Protein 6OG4 (pdb70)

Solvent-accessible surface area: 11143 Å² total; per-residue (Å²): 177,45,97,69,25,25,144,87,43,2,134,133,10,50,0,134,54,23,100,8,112,68,34,46,74,3,4,33,3,120,34,83,80,58,6,66,17,24,2,65,35,101,109,5,97,135,72,56,11,93,149,29,35,0,3,8,8,1,139,16,132,60,0,0,0,2,0,66,45,96,126,74,35,33,25,30,0,103,7,71,73,30,184,147,84,27,19,151,89,41,3,72,145,9,83,6,142,45,24,114,4,125,68,43,50,87,3,5,31,3,108,33,85,78,60,14,64,16,20,2,61,34,97,90,3,94,123,55,76,10,108,73,30,44,0,6,9,8,4,170,12,122,108,0,0,0,4,0,62,47,97,138,89,49,17,27,48,5,111,7,70,87,83,134,56,64,55,42,3,46,126,6,28,95,71,2,79,44,33,30,42,2,50,120,4,52,60,81,4,71,92,62,40,151,186,129,114

CATH classification: 2.40.20.10

Sequence (197 aa):
PAEECMHASGENYDGKISKTMSGLECQAWDSQSPHAHGYIPSKFPNKNLKKNYCRNPDRELRPWCFTTDPNKRWELCDIPRCTEECMHASSGENYDGKISKTMSGLECQAWDSQSPHAHGYIPSKFPNKNLKKNYCRNPDRELRPWCFTTDPNKRWELCDIPRCTADAELQRLKNERHEEAELERLKSERHDHDKKEA

Secondary structure (DSSP, 8-state):
---SSBSSSSTT------B-TT-PBBPPTT--SSS--S--GGG-GGG---TT--B-SS--SS-EEEBS-TT--EEE-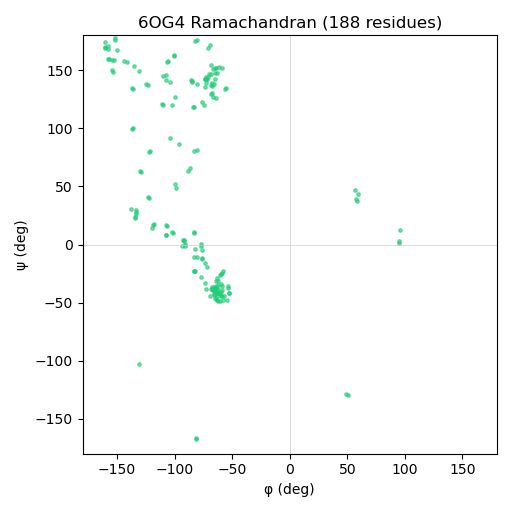-PPBP-/--SBSSSSTT------B-TTSPBBPPTT--SS---S--TTTSGGG---TT--B--S--SS-EEEBS-TT--EEE--PPB-/-HHHHHHHHHHHHHHHHHHHHHHHHHHHHHHHH-

Foldseek 3Di:
DFDQAAQAAAQPPQDAAQAAQVGFGADQLCDPPPHHDDSHCVVQVVQNSGGRGFTDNDPDNHTKGQGNDSVGGIHHHDGHHDD/DQADQAAAQPPQDAAQAAQVGFGADQLCDCPPHRDDSHCVVVVVQNSGGRGFGDNDPDNHTKGQGNPSVGGIHHHDGHHD/DVVVVVVVVVVVVVVVVVVVVVVVVVVVVVVVVD

Organism: Homo sapiens (NCBI:txid9606)

Radius of gyration: 19.77 Å; Cα contacts (8 Å, |Δi|>4): 386; chains: 3; bounding box: 45×36×56 Å

GO terms:
  GO:0005576 extracellular region (C, IDA)
  GO:0007596 blood coagulation (P, IMP)
  GO:0005515 protein binding (F, IPI)
  GO:0042730 fibrinolysis (P, IDA)
  GO:0004252 serine-type endopeptidase activity (F, IDA)
  GO:0030574 collagen catabolic process (P, IDA)
  GO:0051919 positive regulation of fibrinolysis (P, IDA)
  GO:0008236 serine-type peptidase activity (F, TAS)
  GO:0005102 signaling receptor binding (F, IPI)
  GO:0019904 protein domain specific binding (F, IPI)
  GO:0005576 extracellular region (C, TAS)
  GO:0005886 plasma membrane (C, TAS)
  GO:0031093 platelet alpha granule lumen (C, TAS)
  GO:0009897 external side of plasma membrane (C, IDA)
  GO:0009986 cell surface (C, IDA)
  GO:0010812 negative regulation of cell-substrate adhesion (P, IDA)
  GO:0004175 endopeptidase activity (F, IDA)
  GO:0022617 extracellular matrix disassembly (P, IDA)
  GO:0051918 negative regulation of fibrinolysis (P, IDA)
  GO:2000048 negative regulation of cell-cell adhesion mediated by cadherin (P, TAS)

Structure (mmCIF, N/CA/C/O backbone):
data_6OG4
#
_entry.id   6OG4
#
_cell.length_a   52.599
_cell.length_b   52.599
_cell.length_c   198.250
_cell.angle_alpha   90.000
_cell.angle_beta   90.000
_cell.angle_gamma   90.000
#
_symmetry.space_group_name_H-M   'P 43 21 2'
#
loop_
_entity.id
_entity.type
_entity.pdbx_description
1 polymer Plasminogen
2 polymer 'Plasminogen-binding group A streptococcal M-like protein PAM'
3 non-polymer 'SULFATE ION'
4 water water
#
loop_
_atom_site.group_PDB
_atom_site.id
_atom_site.type_symbol
_atom_site.label_atom_id
_atom_site.label_alt_id
_atom_site.label_comp_id
_atom_site.label_asym_id
_atom_site.label_entity_id
_atom_site.label_seq_id
_atom_site.pdbx_PDB_ins_code
_atom_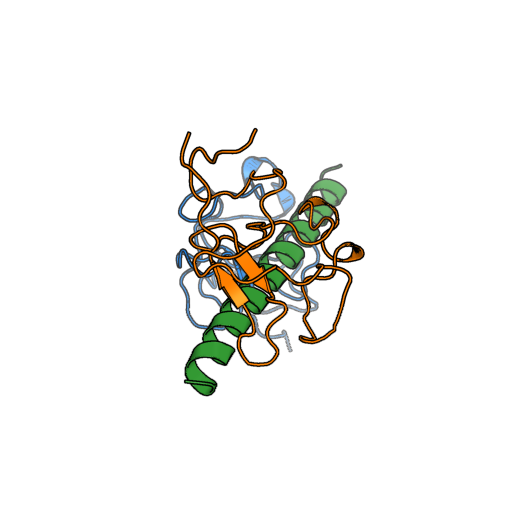site.Cartn_x
_atom_site.Cartn_y
_atom_site.Cartn_z
_atom_site.occupancy
_atom_site.B_iso_or_equiv
_atom_site.auth_seq_id
_atom_site.auth_comp_id
_atom_site.auth_asym_id
_atom_site.auth_atom_id
_atom_site.pdbx_PDB_model_num
ATOM 1 N N . PRO A 1 4 ? -19.16605 7.05278 130.55347 1.000 39.91447 162 PRO A N 1
ATOM 2 C CA . PRO A 1 4 ? -18.42215 7.44541 129.34565 1.000 35.04378 162 PRO A CA 1
ATOM 3 C C . PRO A 1 4 ? -17.52050 6.33669 128.84424 1.000 34.66346 162 PRO A C 1
ATOM 4 O O . PRO A 1 4 ? -17.02579 5.55168 129.63993 1.000 34.13040 162 PRO A O 1
ATOM 8 N N . ALA A 1 5 ? -17.30174 6.27332 127.53278 1.000 28.77067 163 ALA A N 1
ATOM 9 C CA . ALA A 1 5 ? -16.36008 5.30731 126.99238 1.000 27.77052 163 ALA A CA 1
ATOM 10 C C . ALA A 1 5 ? -14.95104 5.61596 127.47966 1.000 27.27308 163 ALA A C 1
ATOM 11 O O . ALA A 1 5 ? -14.58488 6.77520 127.68405 1.000 28.12414 163 ALA A O 1
ATOM 13 N N . GLU A 1 6 ? -14.15069 4.57186 127.64904 1.000 33.10476 164 GLU A N 1
ATOM 14 C CA . GLU A 1 6 ? -12.76515 4.80023 128.03036 1.000 33.27662 164 GLU A CA 1
ATOM 15 C C . GLU A 1 6 ? -12.03264 5.53297 126.91332 1.000 34.27701 164 GLU A C 1
ATOM 16 O O . GLU A 1 6 ? -12.24280 5.26872 125.72357 1.000 32.64237 164 GLU A O 1
ATOM 22 N N . GLU A 1 7 ? -11.15372 6.44732 127.30431 1.000 26.79411 165 GLU A N 1
ATOM 23 C CA . GLU A 1 7 ? -10.44615 7.30392 126.35632 1.000 26.79176 165 GLU A CA 1
ATOM 24 C C . GLU A 1 7 ? -9.04382 6.78396 126.10627 1.000 27.48920 165 GLU A C 1
ATOM 25 O O . GLU A 1 7 ? -8.06061 7.49163 126.26335 1.000 27.26801 165 GLU A O 1
ATOM 31 N N . CYS A 1 8 ? -8.97118 5.50505 125.75334 1.000 30.34086 166 CYS A N 1
ATOM 32 C CA . CYS A 1 8 ? -7.71146 4.83752 125.46674 1.000 28.99308 166 CYS A CA 1
ATOM 33 C C . CYS A 1 8 ? -8.00266 3.62758 124.59344 1.000 30.83850 166 CYS A C 1
ATOM 34 O O . CYS A 1 8 ? -9.15769 3.25652 124.37366 1.000 30.93834 166 CYS A O 1
ATOM 37 N N . MET A 1 9 ? -6.94144 3.02099 124.08079 1.000 28.47753 167 MET A N 1
ATOM 38 C CA . MET A 1 9 ? -7.07709 1.81407 123.28290 1.000 31.27862 167 MET A CA 1
ATOM 39 C C . MET A 1 9 ? -6.24462 0.69024 123.88790 1.000 32.30239 167 MET A C 1
ATOM 40 O O . MET A 1 9 ? -5.10096 0.90105 124.30269 1.000 33.14748 167 MET A O 1
ATOM 45 N N . HIS A 1 10 ? -6.83267 -0.50762 123.93101 1.000 34.59123 168 HIS A N 1
ATOM 46 C CA . HIS A 1 10 ? -6.12029 -1.68787 124.39294 1.000 37.51659 168 HIS A CA 1
ATOM 47 C C . HIS A 1 10 ? -5.26914 -2.31045 123.29999 1.000 38.82465 168 HIS A C 1
ATOM 48 O O . HIS A 1 10 ? -4.30259 -3.01393 123.61258 1.000 40.95241 168 HIS A O 1
ATOM 55 N N . ALA A 1 11 ? -5.60240 -2.05846 122.03125 1.000 33.36504 169 ALA A N 1
ATOM 56 C CA . ALA A 1 11 ? -4.85334 -2.58987 120.90001 1.000 35.49698 169 ALA A CA 1
ATOM 57 C C . ALA A 1 11 ? -4.54777 -1.46772 119.91896 1.000 34.23158 169 ALA A C 1
ATOM 58 O O . ALA A 1 11 ? -3.65144 -0.65476 120.15829 1.000 33.47988 169 ALA A O 1
ATOM 60 N N . SER A 1 12 ? -5.29067 -1.40075 118.81251 1.000 29.49822 170 SER A N 1
ATOM 61 C CA . SER A 1 12 ? -5.11106 -0.31761 117.85337 1.000 27.69878 170 SER A CA 1
ATOM 62 C C . SER A 1 12 ? -6.37308 0.51551 117.68268 1.000 27.02016 170 SER A C 1
ATOM 63 O O . SER A 1 12 ? -6.46733 1.28494 116.72331 1.000 25.26868 170 SER A O 1
ATOM 66 N N . GLY A 1 13 ? -7.34674 0.38111 118.57782 1.000 26.87243 171 GLY A N 1
ATOM 67 C CA . GLY A 1 13 ? -8.50656 1.24519 118.55320 1.000 27.84850 171 GLY A CA 1
ATOM 68 C C . GLY A 1 13 ? -9.71909 0.71205 117.82838 1.000 25.90541 171 GLY A C 1
ATOM 69 O O . GLY A 1 13 ? -10.64855 1.48484 117.57823 1.000 25.70546 171 GLY A O 1
ATOM 70 N N . GLU A 1 14 ? -9.75114 -0.58219 117.49460 1.000 25.52910 172 GLU A N 1
ATOM 71 C CA . GLU A 1 14 ? -10.94139 -1.14656 116.86692 1.000 28.64440 172 GLU A CA 1
ATOM 72 C C . GLU A 1 14 ? -12.19018 -0.86674 117.69046 1.000 28.72429 172 GLU A C 1
ATOM 73 O O . GLU A 1 14 ? -13.26024 -0.57299 117.13847 1.000 29.02421 172 GLU A O 1
ATOM 79 N N . ASN A 1 15 ? -12.07475 -0.91601 119.01691 1.000 28.24205 173 ASN A N 1
ATOM 80 C CA . ASN A 1 15 ? -13.22132 -0.69354 119.88486 1.000 29.57519 173 ASN A CA 1
ATOM 81 C C . ASN A 1 15 ? -13.24545 0.70212 120.47623 1.000 27.99888 173 ASN A C 1
ATOM 82 O O . ASN A 1 15 ? -14.07338 0.97254 121.35227 1.000 29.70011 173 ASN A O 1
ATOM 87 N N . TYR A 1 16 ? -12.38000 1.60130 120.01134 1.000 24.27180 174 TYR A N 1
ATOM 88 C CA . TYR A 1 16 ? -12.39425 2.95862 120.54836 1.000 23.40997 174 TYR A CA 1
ATOM 89 C C . TYR A 1 16 ? -13.71344 3.64347 120.21088 1.000 24.44079 174 TYR A C 1
ATOM 90 O O . TYR A 1 16 ? -14.13665 3.67927 119.04930 1.000 24.82063 174 TYR A O 1
ATOM 99 N N . ASP A 1 17 ? -14.38491 4.16293 121.24743 1.000 24.95516 175 ASP A N 1
ATOM 100 C CA . ASP A 1 17 ? -15.70210 4.77616 121.11048 1.000 25.85585 175 ASP A CA 1
ATOM 101 C C . ASP A 1 17 ? -15.78276 6.09700 121.87388 1.000 26.93347 175 ASP A C 1
ATOM 102 O O . ASP A 1 17 ? -16.88374 6.56401 122.20937 1.000 28.64888 175 ASP A O 1
ATOM 107 N N . GLY A 1 18 ? -14.63866 6.71921 122.13037 1.000 26.64929 176 GLY A N 1
ATOM 108 C CA . GLY A 1 18 ? -14.59053 7.96171 122.86337 1.000 26.56146 176 GLY A CA 1
ATOM 109 C C . GLY A 1 18 ? -14.88319 9.17811 122.00663 1.000 26.79958 176 GLY A C 1
ATOM 110 O O . GLY A 1 18 ? -15.33892 9.09367 120.86522 1.000 25.65613 176 GLY A O 1
ATOM 111 N N . LYS A 1 19 ? -14.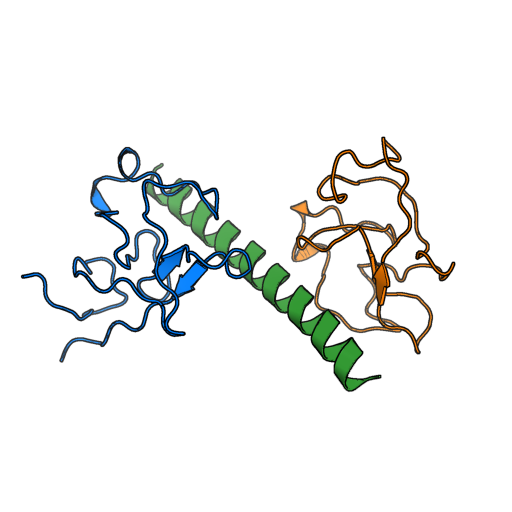58345 10.34667 122.58274 1.000 26.38163 177 LYS A N 1
ATOM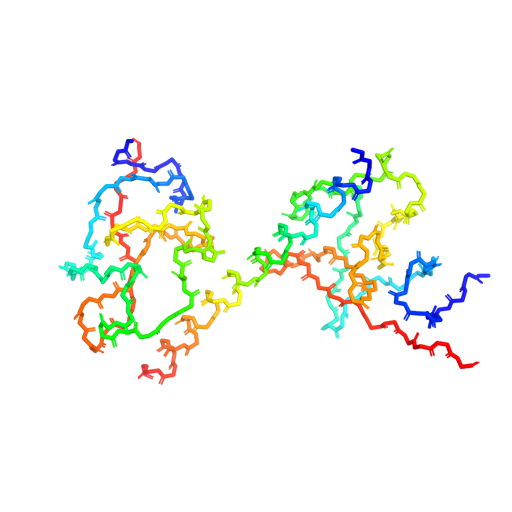 112 C CA . LYS A 1 19 ? -15.00817 11.62493 122.02262 1.000 24.86193 177 LYS A CA 1
ATOM 113 C C . LYS A 1 19 ? -13.84779 12.53362 121.63778 1.000 26.20694 177 LYS A C 1
ATOM 114 O O . LYS A 1 19 ? -14.05529 13.73410 121.43535 1.000 28.62848 177 LYS A O 1
ATOM 120 N N . ILE A 1 20 ? -12.62992 11.99911 121.51786 1.000 25.06815 178 ILE A N 1
ATOM 121 C CA . ILE A 1 20 ? -11.52186 12.81900 121.04772 1.000 25.16058 178 ILE A CA 1
ATOM 122 C C . ILE A 1 20 ? -11.75392 13.15228 119.58107 1.000 28.05716 178 ILE A C 1
ATOM 123 O O . ILE A 1 20 ? -12.09047 12.27562 118.77990 1.000 27.89619 178 ILE A O 1
ATOM 128 N N . SER A 1 21 ? -11.65409 14.43856 119.23836 1.000 27.13266 179 SER A N 1
ATOM 129 C CA . SER A 1 21 ? -12.07308 14.91198 117.92261 1.000 26.68825 179 SER A CA 1
ATOM 130 C C . SER A 1 21 ? -11.03389 15.84090 117.30474 1.000 30.20495 179 SER A C 1
ATOM 131 O O . SER A 1 21 ? -11.36555 16.71248 116.48892 1.000 30.28555 179 SER A O 1
ATOM 134 N N . LYS A 1 22 ? -9.77067 15.65482 117.67820 1.000 30.37269 180 LYS A N 1
ATOM 135 C CA . LYS A 1 22 ? -8.65933 16.38708 117.09681 1.000 30.60024 180 LYS A CA 1
ATOM 136 C C . LYS A 1 22 ? -7.57863 15.39375 116.71304 1.000 29.48876 180 LYS A C 1
ATOM 137 O O . LYS A 1 22 ? -7.42700 14.34332 117.34563 1.000 30.88545 180 LYS A O 1
ATOM 143 N N . THR A 1 23 ? -6.83746 15.72892 115.66438 1.000 29.41740 181 THR A N 1
ATOM 144 C CA . THR A 1 23 ? -5.78561 14.84843 115.18829 1.000 28.65216 181 THR A CA 1
ATOM 145 C C . THR A 1 23 ? -4.52200 15.04055 116.02222 1.000 30.19685 181 THR A C 1
ATOM 146 O O . THR A 1 23 ? -4.44214 15.91886 116.89499 1.000 30.35448 181 THR A O 1
ATOM 150 N N . MET A 1 24 ? -3.51618 14.20917 115.73637 1.000 32.21155 182 MET A N 1
ATOM 151 C CA . MET A 1 24 ? -2.25816 14.31629 116.46847 1.000 32.68384 182 MET A CA 1
ATOM 152 C C . MET A 1 24 ? -1.60603 15.68323 116.27964 1.000 36.79394 182 MET A C 1
ATOM 153 O O . MET A 1 24 ? -0.86617 16.13734 117.16046 1.000 39.12587 182 MET A O 1
ATOM 158 N N . SER A 1 25 ? -1.87471 16.36246 115.16369 1.000 33.15690 183 SER A N 1
ATOM 159 C CA . SER A 1 25 ? -1.30411 17.68947 114.94400 1.000 36.32100 183 SER A CA 1
ATOM 160 C C . SER A 1 25 ? -2.19741 18.80999 115.45495 1.000 37.32086 183 SER A C 1
ATOM 161 O O . SER A 1 25 ? -1.82895 19.98385 115.32307 1.000 38.27019 183 SER A O 1
ATOM 164 N N . GLY A 1 26 ? -3.35797 18.48318 116.02883 1.000 33.51287 184 GLY A N 1
ATOM 165 C CA . GLY A 1 26 ? -4.26336 19.47460 116.57596 1.000 35.41682 184 GLY A CA 1
ATOM 166 C C . GLY A 1 26 ? -5.37365 19.93602 115.65700 1.000 33.69381 184 GLY A C 1
ATOM 167 O O . GLY A 1 26 ? -6.14216 20.82143 116.05037 1.000 37.75179 184 GLY A O 1
ATOM 168 N N . LEU A 1 27 ? -5.48267 19.37055 114.45466 1.000 32.82932 185 LEU A N 1
ATOM 169 C CA . LEU A 1 27 ? -6.52631 19.75474 113.51426 1.000 31.09869 185 LEU A CA 1
ATOM 170 C C . LEU A 1 27 ? -7.88011 19.22507 113.97470 1.000 34.75975 185 LEU A C 1
ATOM 171 O O . LEU A 1 27 ? -7.98590 18.10003 114.46689 1.000 35.21859 185 LEU A O 1
ATOM 176 N N . GLU A 1 28 ? -8.91637 20.04284 113.83290 1.000 35.72662 186 GLU A N 1
ATOM 177 C CA . GLU A 1 28 ? -10.26306 19.57535 114.13632 1.000 36.22812 186 GLU A CA 1
ATOM 178 C C . GLU A 1 28 ? -10.70392 18.52665 113.12099 1.000 34.39485 186 GLU A C 1
ATOM 179 O O . GLU A 1 28 ? -10.45137 18.65681 111.92222 1.000 33.88565 186 GLU A O 1
ATOM 185 N N . CYS A 1 29 ? -11.34409 17.46231 113.60764 1.000 31.27900 187 CYS A N 1
ATOM 186 C CA . CYS A 1 29 ? -11.84484 16.43621 112.70413 1.000 29.26222 187 CYS A CA 1
ATOM 187 C C . CYS A 1 29 ? -13.06042 16.94496 111.93685 1.000 28.99377 187 CYS A C 1
ATOM 188 O O . CYS A 1 29 ? -13.90315 17.65401 112.48576 1.000 31.09661 187 CYS A O 1
ATOM 191 N N . GLN A 1 30 ? -13.14940 16.55004 110.66839 1.000 29.54573 188 GLN A N 1
ATOM 192 C CA . GLN A 1 30 ? -14.37249 16.67399 109.88999 1.000 30.24759 188 GLN A CA 1
ATOM 193 C C . GLN A 1 30 ? -15.40559 15.66156 110.38500 1.000 31.90611 188 GLN A C 1
ATOM 194 O O . GLN A 1 30 ? -15.06518 14.53628 110.75424 1.000 30.53209 188 GLN A O 1
ATOM 200 N N . ALA A 1 31 ? -16.67184 16.06460 110.39943 1.000 30.21076 189 ALA A N 1
ATOM 201 C CA . ALA A 1 31 ? -17.73540 15.13753 110.76475 1.000 30.16927 189 ALA A CA 1
ATOM 202 C C . ALA A 1 31 ? -17.84504 14.02162 109.72874 1.000 29.90322 189 ALA A C 1
ATOM 203 O O . ALA A 1 31 ? -17.73875 14.25801 108.52052 1.000 30.15704 189 ALA A O 1
ATOM 205 N N . TRP A 1 32 ? -18.04279 12.78798 110.20896 1.000 28.48011 190 TRP A N 1
ATOM 206 C CA . TRP A 1 32 ? -18.18485 11.64844 109.29924 1.000 26.47561 190 TRP A CA 1
ATOM 207 C C . TRP A 1 32 ? -19.37363 11.81501 108.35473 1.000 28.17561 190 TRP A C 1
ATOM 208 O O . TRP A 1 32 ? -19.32180 11.34361 107.20857 1.000 27.54734 190 TRP A O 1
ATOM 219 N N . ASP A 1 33 ? -20.45933 12.44796 108.81052 1.000 31.41154 191 ASP A N 1
ATOM 220 C CA . ASP A 1 33 ? -21.63301 12.64441 107.96217 1.000 32.10412 191 ASP A CA 1
ATOM 221 C C . ASP A 1 33 ? -21.50638 13.86517 107.05496 1.000 35.03769 191 ASP A C 1
ATOM 222 O O . ASP A 1 33 ? -22.50019 14.27507 106.44262 1.000 34.85754 191 ASP A O 1
ATOM 227 N N . SER A 1 34 ? -20.31840 14.46408 106.96812 1.000 36.85850 192 SER A N 1
ATOM 228 C CA . SER A 1 34 ? -20.07358 15.57322 106.05871 1.000 38.68350 192 SER A CA 1
ATOM 229 C C . SER A 1 34 ? -19.15007 15.12294 104.93503 1.000 36.24045 192 SER A C 1
ATOM 230 O O . SER A 1 34 ? -18.26431 14.28789 105.14017 1.000 34.08772 192 SER A O 1
ATOM 233 N N . GLN A 1 35 ? -19.38727 15.66134 103.73816 1.000 39.13239 193 GLN A N 1
ATOM 234 C CA . GLN A 1 35 ? -18.53649 15.40893 102.58542 1.000 39.13165 193 GLN A CA 1
ATOM 235 C C . GLN A 1 35 ? -17.68587 16.62505 102.24404 1.000 39.18785 193 GLN A C 1
ATOM 236 O O . GLN A 1 35 ? -17.14281 16.70822 101.13796 1.000 39.51061 193 GLN A O 1
ATOM 242 N N . SER A 1 36 ? -17.56726 17.57337 103.17616 1.000 40.05616 194 SER A N 1
ATOM 243 C CA . SER A 1 36 ? -16.85347 18.82559 102.95258 1.000 44.10097 194 SER A CA 1
ATOM 244 C C . SER A 1 36 ? -15.99032 19.12446 104.17595 1.000 43.29974 194 SER A C 1
ATOM 245 O O . SER A 1 36 ? -16.47611 19.00810 105.31487 1.000 42.28474 194 SER A O 1
ATOM 248 N N . PRO A 1 37 ? -14.71422 19.51381 103.98990 1.000 44.28375 195 PRO A N 1
ATOM 249 C CA . PRO A 1 37 ? -14.05825 19.73794 102.69287 1.000 45.22759 195 PRO A CA 1
ATOM 250 C C . PRO A 1 37 ? -13.65976 18.47990 101.91817 1.000 45.10177 195 PRO A C 1
ATOM 251 O O . PRO A 1 37 ? -13.34437 18.59309 100.73687 1.000 43.90872 195 PRO A O 1
ATOM 255 N N . HIS A 1 38 ? -13.68131 17.30314 102.54269 1.000 34.21305 196 HIS A N 1
ATOM 256 C CA . HIS A 1 38 ? -13.21665 16.08353 101.89751 1.000 34.89988 196 HIS A CA 1
ATOM 257 C C . HIS A 1 38 ? -14.38080 15.14917 101.61327 1.000 37.89641 196 HIS A C 1
ATOM 258 O O . HIS A 1 38 ? -15.11170 14.75705 102.53129 1.000 35.33875 196 HIS A O 1
ATOM 265 N N . ALA A 1 39 ? -14.55629 14.81781 100.33677 1.000 36.55326 197 ALA A N 1
ATOM 266 C CA . ALA A 1 39 ? -15.46628 13.75479 99.94791 1.000 36.35157 197 ALA A CA 1
ATOM 267 C C . ALA A 1 39 ? -14.85094 12.41607 100.30505 1.000 33.39741 197 ALA A C 1
ATOM 268 O O . ALA A 1 39 ? -13.63876 12.22178 100.18203 1.000 34.19376 197 ALA A O 1
ATOM 270 N N . HIS A 1 40 ? -15.68419 11.48447 100.74820 1.000 30.58035 198 HIS A N 1
ATOM 271 C CA . HIS A 1 40 ? -15.14884 10.22503 101.23431 1.000 28.62429 198 HIS A CA 1
ATOM 272 C C . HIS A 1 40 ? -16.25105 9.18452 101.21223 1.000 27.93211 198 HIS A C 1
ATOM 273 O O . HIS A 1 40 ? -17.42935 9.49811 101.03742 1.000 30.48726 198 HIS A O 1
ATOM 280 N N . GLY A 1 41 ? -15.84691 7.93350 101.41044 1.000 27.05784 199 GLY A N 1
ATOM 281 C CA . GLY A 1 41 ? -16.76735 6.82317 101.38180 1.000 28.37404 199 GLY A CA 1
ATOM 282 C C . GLY A 1 41 ? -17.06384 6.20287 102.72562 1.000 28.22979 199 GLY A C 1
ATOM 283 O O . GLY A 1 41 ? -17.72059 5.15621 102.76828 1.000 28.17617 199 GLY A O 1
ATOM 284 N N . TYR A 1 42 ? -16.61383 6.80121 103.82615 1.000 27.93065 200 TYR A N 1
ATOM 285 C CA . TYR A 1 42 ? -16.87391 6.25894 105.16169 1.000 27.37661 200 TYR A CA 1
ATOM 286 C C . TYR A 1 42 ? -18.21910 6.77896 105.67227 1.000 25.24274 200 TYR A C 1
ATOM 287 O O . TYR A 1 42 ? -18.30185 7.54426 106.63635 1.000 25.41160 200 TYR A O 1
ATOM 296 N N . ILE A 1 43 ? -19.27862 6.35457 104.98993 1.000 27.81966 201 ILE A N 1
ATOM 297 C CA . ILE A 1 43 ? -20.63803 6.83640 105.24090 1.000 26.70463 201 ILE A CA 1
ATOM 298 C C . ILE A 1 43 ? -21.15749 6.20845 106.52997 1.000 26.85304 201 ILE A C 1
ATOM 299 O O . ILE A 1 43 ? -21.26582 4.97771 106.60660 1.000 27.79929 201 ILE A O 1
ATOM 304 N N . PRO A 1 44 ? -21.51249 7.00012 107.55010 1.000 29.52948 202 PRO A N 1
ATOM 305 C CA . PRO A 1 44 ? -21.93850 6.39799 108.82683 1.000 31.33082 202 PRO A CA 1
ATOM 306 C C . PRO A 1 44 ? -23.04197 5.36142 108.71080 1.000 28.10097 202 PRO A C 1
ATOM 307 O O . PRO A 1 44 ? -22.97216 4.33908 109.39721 1.000 31.00848 202 PRO A O 1
ATOM 311 N N . SER A 1 45 ? -24.06494 5.58689 107.88378 1.000 28.46509 203 SER A N 1
ATOM 312 C CA . SER A 1 45 ? -25.16144 4.62147 107.80393 1.000 29.93971 203 SER A CA 1
ATOM 313 C C . SER A 1 45 ? -24.76617 3.35239 107.05454 1.000 29.83506 203 SER A C 1
ATOM 314 O O . SER A 1 45 ? -25.49100 2.35582 107.12278 1.000 30.90758 203 SER A O 1
ATOM 317 N N . LYS A 1 46 ? -23.65536 3.38342 106.31162 1.000 30.47746 204 LYS A N 1
ATOM 318 C CA . LYS A 1 46 ? -23.17888 2.21417 105.58413 1.000 32.73302 204 LYS A CA 1
ATOM 319 C C . LYS A 1 46 ? -22.36248 1.26170 106.45201 1.000 31.05552 204 LYS A C 1
ATOM 320 O O . LYS A 1 46 ? -22.25084 0.07979 106.11599 1.000 30.81499 204 LYS A O 1
ATOM 326 N N . PHE A 1 47 ? -21.78986 1.75314 107.54340 1.000 27.03180 205 PHE A N 1
ATOM 327 C CA . PHE A 1 47 ? -20.90349 0.96730 108.40519 1.000 27.58791 205 PHE A CA 1
ATOM 328 C C . PHE A 1 47 ? -21.33816 1.09527 109.86029 1.000 26.28749 205 PHE A C 1
ATOM 329 O O . PHE A 1 47 ? -20.59242 1.59887 110.70292 1.000 27.05507 205 PHE A O 1
ATOM 337 N N . PRO A 1 48 ? -22.53863 0.62342 110.19240 1.000 28.83233 206 PRO A N 1
ATOM 338 C CA . PRO A 1 48 ? -23.08891 0.92671 111.52447 1.000 29.62796 206 PRO A CA 1
ATOM 339 C C . PRO A 1 48 ? -22.26872 0.36446 112.66931 1.000 30.27384 206 PRO A C 1
ATOM 340 O O . PRO A 1 48 ? -22.17453 1.01213 113.72211 1.000 28.73355 206 PRO A O 1
ATOM 344 N N . ASN A 1 49 ? -21.59809 -0.77247 112.48205 1.000 28.34818 207 ASN A N 1
ATOM 345 C CA . ASN A 1 49 ? -20.84764 -1.30509 113.61478 1.000 29.84477 207 ASN A CA 1
ATOM 346 C C . ASN A 1 49 ? -19.55251 -0.54621 113.87112 1.000 29.59106 207 ASN A C 1
ATOM 347 O O . ASN A 1 49 ? -18.87723 -0.82187 114.87028 1.000 29.59925 207 ASN A O 1
ATOM 352 N N . LYS A 1 50 ? -19.19151 0.41880 113.02342 1.000 25.42241 208 LYS A N 1
ATOM 353 C CA . LYS A 1 50 ? -17.96152 1.16524 113.21018 1.000 24.63043 208 LYS A CA 1
ATOM 354 C C . LYS A 1 50 ? -18.17079 2.46137 113.98389 1.000 23.64408 208 LYS A C 1
ATOM 355 O O . LYS A 1 50 ? -17.19769 3.17217 114.23919 1.000 23.17427 208 LYS A O 1
ATOM 361 N N . ASN A 1 51 ? -19.41027 2.78236 114.36314 1.000 27.27174 209 ASN A N 1
ATOM 362 C CA . ASN A 1 51 ? -19.67644 3.88433 115.29083 1.000 27.76939 209 ASN A CA 1
ATOM 363 C C . ASN A 1 51 ? -19.10165 5.21004 114.78474 1.000 27.19455 209 ASN A C 1
ATOM 364 O O . ASN A 1 51 ? -18.44867 5.94460 115.52069 1.000 26.18211 209 ASN A O 1
ATOM 369 N N . LEU A 1 52 ? -19.34374 5.52426 113.51035 1.000 24.83488 210 LEU A N 1
ATOM 370 C CA . LEU A 1 52 ? -18.79306 6.75610 112.92905 1.000 24.09549 210 LEU A CA 1
ATOM 371 C C . LEU A 1 52 ? -19.68318 7.92698 113.33699 1.000 25.17775 210 LEU A C 1
ATOM 372 O O . LEU A 1 52 ? -20.53466 8.41333 112.58580 1.000 26.20466 210 LEU A O 1
ATOM 377 N N . LYS A 1 53 ? -19.45007 8.40328 114.55576 1.000 24.98393 211 LYS A N 1
ATOM 378 C CA . LYS A 1 53 ? -20.31241 9.37470 115.20934 1.000 25.15320 211 LYS A CA 1
ATOM 379 C C . LYS A 1 53 ? -19.68210 10.76006 115.19171 1.000 25.80376 211 LYS A C 1
ATOM 380 O O . LYS A 1 53 ? -18.47235 10.89973 115.38791 1.000 25.21875 211 LYS A O 1
ATOM 386 N N . LYS A 1 54 ? -20.51150 11.77660 114.95588 1.000 27.62106 212 LYS A N 1
ATOM 387 C CA . LYS A 1 54 ? -20.11424 13.18759 115.07374 1.000 28.75694 212 LYS A CA 1
ATOM 388 C C . LYS A 1 54 ? -18.79816 13.37583 114.31728 1.000 27.18090 212 LYS A C 1
ATOM 389 O O . LYS A 1 54 ? -18.70677 12.95738 113.15759 1.000 27.55271 212 LYS A O 1
ATOM 395 N N . ASN A 1 55 ? -17.76737 13.96479 114.92279 1.000 25.90730 213 ASN A N 1
ATOM 396 C CA . ASN A 1 55 ? -16.45110 14.07102 114.30776 1.000 26.11015 213 ASN A CA 1
ATOM 397 C C . ASN A 1 55 ? -15.40723 13.40598 115.19736 1.000 27.72401 213 ASN A C 1
ATOM 398 O O . ASN A 1 55 ? -14.28785 13.89262 115.35446 1.000 26.97007 213 ASN A O 1
ATOM 403 N N . TYR A 1 56 ? -15.76426 12.26563 115.78204 1.000 25.36760 214 TYR A N 1
ATOM 404 C CA . TYR A 1 56 ? -14.87321 11.58903 116.71244 1.000 24.58167 214 TYR A CA 1
ATOM 405 C C . TYR A 1 56 ? -13.88001 10.69589 115.97384 1.000 23.90944 214 TYR A C 1
ATOM 406 O O . TYR A 1 56 ? -14.23323 10.00717 115.01556 1.000 24.03745 214 TYR A O 1
ATOM 415 N N . CYS A 1 57 ? -12.63182 10.69794 116.44061 1.000 23.27446 215 CYS A N 1
ATOM 416 C CA . CYS A 1 57 ? -11.61893 9.78823 115.91377 1.000 22.78620 215 CYS A CA 1
ATOM 417 C C . CYS A 1 57 ? -12.10245 8.35553 116.01520 1.000 21.77813 215 CYS A C 1
ATOM 418 O O . CYS A 1 57 ? -12.61368 7.94605 117.05261 1.000 23.16749 215 CYS A O 1
ATOM 421 N N . ARG A 1 58 ? -11.92756 7.58571 114.94254 1.000 21.00434 216 ARG A N 1
ATOM 422 C CA . ARG A 1 58 ? -12.36038 6.19162 114.93238 1.000 20.80403 216 ARG A CA 1
ATOM 423 C C . ARG A 1 58 ? -11.36696 5.36997 114.13301 1.000 22.58510 216 ARG A C 1
ATOM 424 O O . ARG A 1 58 ? -10.65625 5.88679 113.27091 1.000 20.53665 216 ARG A O 1
ATOM 432 N N . ASN A 1 59 ? -11.34523 4.06024 114.38783 1.000 20.87845 217 ASN A N 1
ATOM 433 C CA . ASN A 1 59 ? -10.54137 3.14144 113.58320 1.000 19.24622 217 ASN A CA 1
ATOM 434 C C . ASN A 1 59 ? -11.46363 2.09139 112.97916 1.000 22.09089 217 ASN A C 1
ATOM 435 O O . ASN A 1 59 ? -11.54269 0.95018 113.47011 1.000 22.62105 217 ASN A O 1
ATOM 440 N N . PRO A 1 60 ? -12.15173 2.43225 111.88634 1.000 21.65228 218 PRO A N 1
ATOM 441 C CA . PRO A 1 60 ? -13.08070 1.48764 111.27265 1.000 23.12004 218 PRO A CA 1
ATOM 442 C C . PRO A 1 60 ? -12.41954 0.46000 110.38491 1.000 22.84431 218 PRO A C 1
ATOM 443 O O . PRO A 1 60 ? -13.09810 -0.48237 109.96144 1.000 25.06038 218 PRO A O 1
ATOM 447 N N . ASP A 1 61 ? -11.13793 0.62721 110.06513 1.000 22.39839 219 ASP A N 1
ATOM 448 C CA . ASP A 1 61 ? -10.57822 -0.08203 108.92148 1.000 23.97130 219 ASP A CA 1
ATOM 449 C C . ASP A 1 61 ? -9.18767 -0.64649 109.19055 1.000 25.68140 219 ASP A C 1
ATOM 450 O O . ASP A 1 61 ? -8.38689 -0.78998 108.25504 1.000 25.33417 219 ASP A O 1
ATOM 455 N N . ARG A 1 62 ? -8.89639 -1.00400 110.44116 1.000 24.61295 220 ARG A N 1
ATOM 456 C CA . ARG A 1 62 ? -7.60893 -1.60310 110.81418 1.000 26.79133 220 ARG A CA 1
ATOM 457 C C . ARG A 1 62 ? -6.44645 -0.68613 110.43891 1.000 28.68133 220 ARG A C 1
ATOM 458 O O . ARG A 1 62 ? -5.39676 -1.12781 109.95629 1.000 27.67550 220 ARG A O 1
ATOM 466 N N . GLU A 1 63 ? -6.65566 0.61020 110.64463 1.000 24.77335 221 GLU A N 1
ATOM 467 C CA . GLU A 1 63 ? -5.57851 1.58969 110.59244 1.000 23.86694 221 GLU A CA 1
ATOM 468 C C . GLU A 1 63 ? -4.65385 1.37283 111.79686 1.000 21.50534 221 GLU A C 1
ATOM 469 O O . GLU A 1 63 ? -4.92607 0.56131 112.68479 1.000 24.51132 221 GLU A O 1
ATOM 475 N N . LEU A 1 64 ? -3.51842 2.08239 111.80900 1.000 25.94117 222 LEU A N 1
ATOM 476 C CA . LEU A 1 64 ? -2.57455 1.93850 112.91222 1.000 25.87702 222 LEU A CA 1
ATOM 477 C C . LEU A 1 64 ? -3.18988 2.35783 114.23993 1.000 24.63941 222 LEU A C 1
ATOM 478 O O . LEU A 1 64 ? -2.84826 1.80465 115.29436 1.000 26.37391 222 LEU A O 1
ATOM 483 N N . ARG A 1 65 ? -4.05396 3.36782 114.21152 1.000 23.02192 223 ARG A N 1
ATOM 484 C CA . ARG A 1 65 ? -4.78848 3.83207 115.37844 1.000 22.57628 223 ARG A CA 1
ATOM 485 C C . ARG A 1 65 ? -5.98425 4.62571 114.87336 1.000 22.88940 223 ARG A C 1
ATOM 486 O O . ARG A 1 65 ? -6.13373 4.81738 113.66374 1.000 22.82740 223 ARG A O 1
ATOM 494 N N . PRO A 1 66 ? -6.87684 5.06445 115.75784 1.000 21.03126 224 PRO A N 1
ATOM 495 C CA . PRO A 1 66 ? -7.99882 5.88387 115.28894 1.000 20.15764 224 PRO A CA 1
ATOM 496 C C . PRO A 1 66 ? -7.53848 7.15819 114.59355 1.000 20.99324 224 PRO A C 1
ATOM 497 O O . PRO A 1 66 ? -6.45950 7.69128 114.86252 1.000 22.49957 224 PRO A O 1
ATOM 501 N N . TRP A 1 67 ? -8.37970 7.63170 113.67660 1.000 21.15325 225 TRP A N 1
ATOM 502 C CA . TRP A 1 67 ? -8.03602 8.73171 112.78432 1.000 21.29933 225 TRP A CA 1
ATOM 503 C C . TRP A 1 67 ? -9.32222 9.45435 112.40809 1.000 21.20817 225 TRP A C 1
ATOM 504 O O . TRP A 1 67 ? -10.41961 9.04896 112.79702 1.000 21.45446 225 TRP A O 1
ATOM 515 N N . CYS A 1 68 ? -9.18798 10.52755 111.63208 1.000 22.18191 226 CYS A N 1
ATOM 516 C CA . CYS A 1 68 ? -10.36554 11.18905 111.08130 1.000 23.41522 226 CYS A CA 1
ATOM 517 C C . CYS A 1 68 ? -9.95642 11.98400 109.85089 1.000 24.40475 226 CYS A C 1
ATOM 518 O O . CYS A 1 68 ? -8.77809 12.29470 109.65501 1.000 24.32650 226 CYS A O 1
ATOM 521 N N . PHE A 1 69 ? -10.93880 12.28377 109.01191 1.000 24.13151 227 PHE A N 1
ATOM 522 C CA . PHE A 1 69 ? -10.74134 13.33870 108.02887 1.000 24.37610 227 PHE A CA 1
ATOM 523 C C . PHE A 1 69 ? -10.66264 14.67596 108.75444 1.000 28.30699 227 PHE A C 1
ATOM 524 O O . PHE A 1 69 ? -11.29210 14.87737 109.79684 1.000 27.97243 227 PHE A O 1
ATOM 532 N N . THR A 1 70 ? -9.85486 15.59166 108.22788 1.000 30.69733 228 THR A N 1
ATOM 533 C CA . THR A 1 70 ? -9.66577 16.86439 108.91048 1.000 29.42394 228 THR A CA 1
ATOM 534 C C . THR A 1 70 ? -10.38651 17.98692 108.17400 1.000 31.88031 228 THR A C 1
ATOM 535 O O . THR A 1 70 ? -10.66226 17.90097 106.97421 1.000 34.65887 228 THR A O 1
ATOM 539 N N . THR A 1 71 ? -10.69142 19.04615 108.91545 1.000 33.08487 229 THR A N 1
ATOM 540 C CA . THR A 1 71 ? -11.29580 20.22947 108.31894 1.000 37.36974 229 THR A CA 1
ATOM 541 C C . THR A 1 71 ? -10.28487 21.09201 107.57601 1.000 39.10029 229 THR A C 1
ATOM 542 O O . THR A 1 71 ? -10.66592 22.14680 107.05234 1.000 39.45330 229 THR A O 1
ATOM 546 N N . ASP A 1 72 ? -9.01812 20.69420 107.53892 1.000 39.81525 230 ASP A N 1
ATOM 547 C CA . ASP A 1 72 ? -8.03083 21.41221 106.73902 1.000 41.41990 230 ASP A CA 1
ATOM 548 C C . ASP A 1 72 ? -8.08755 20.91438 105.29913 1.000 40.02022 230 ASP A C 1
ATOM 549 O O . ASP A 1 72 ? -7.81354 19.73428 105.05222 1.000 38.85315 230 ASP A O 1
ATOM 554 N N . PRO A 1 73 ? -8.41352 21.77032 104.32638 1.000 43.45377 231 PRO A N 1
ATOM 555 C CA . PRO A 1 73 ? -8.48530 21.30860 102.92855 1.000 41.83148 231 PRO A CA 1
ATOM 556 C C . PRO A 1 73 ? -7.18787 20.72320 102.40390 1.000 43.16759 231 PRO A C 1
ATOM 557 O O . PRO A 1 73 ? -7.22947 19.90356 101.47720 1.000 45.77440 231 PRO A O 1
ATOM 561 N N . ASN A 1 74 ? -6.04331 21.09229 102.97345 1.000 39.72606 232 ASN A N 1
ATOM 562 C CA . ASN A 1 74 ? -4.75539 20.58819 102.51871 1.000 40.95788 232 ASN A CA 1
ATOM 563 C C . ASN A 1 74 ? -4.31060 19.33909 103.26325 1.000 38.94449 232 ASN A C 1
ATOM 564 O O . ASN A 1 74 ? -3.20584 18.84374 103.01074 1.000 39.61178 232 ASN A O 1
ATOM 569 N N . LYS A 1 75 ? -5.14588 18.80925 104.15628 1.000 37.56128 233 LYS A N 1
ATOM 570 C CA . LYS A 1 75 ? -4.80919 17.60666 104.91869 1.000 35.17580 233 LYS A CA 1
ATOM 571 C C . LYS A 1 75 ? -6.05444 16.72317 104.92646 1.000 32.97903 233 LYS A C 1
ATOM 572 O O . LYS A 1 75 ? -6.97577 16.95976 105.70849 1.000 35.18670 233 LYS A O 1
ATOM 578 N N . ARG A 1 76 ? -6.08349 15.71517 104.05330 1.000 31.38392 234 ARG A N 1
ATOM 579 C CA . ARG A 1 76 ? -7.30285 14.91931 103.89840 1.000 30.90981 234 ARG A CA 1
ATOM 580 C C . ARG A 1 76 ? -7.64328 14.19068 105.19389 1.000 31.70677 234 ARG A C 1
ATOM 581 O O . ARG A 1 76 ? -8.78762 14.23601 105.66767 1.000 31.16816 234 ARG A O 1
ATOM 589 N N . TRP A 1 77 ? -6.65382 13.53862 105.79676 1.000 25.72883 235 TRP A N 1
ATOM 590 C CA . TRP A 1 77 ? -6.88927 12.75600 107.00379 1.000 23.91271 235 TRP A CA 1
ATOM 591 C C . TRP A 1 77 ? -5.59948 12.66754 107.80311 1.000 26.41026 235 TRP A C 1
ATOM 592 O O . TRP A 1 77 ? -4.50002 12.79617 107.26061 1.000 25.27303 235 TRP A O 1
ATOM 603 N N . GLU A 1 78 ? -5.74511 12.38753 109.09647 1.000 24.60124 236 GLU A N 1
ATOM 604 C CA . GLU A 1 78 ? -4.60282 12.24402 109.98376 1.000 24.64781 236 GLU A CA 1
ATOM 605 C C . GLU A 1 78 ? -4.97402 11.33343 111.14111 1.000 25.14575 236 GLU A C 1
ATOM 606 O O . GLU A 1 78 ? -6.13066 11.30148 111.57361 1.000 25.64151 236 GLU A O 1
ATOM 612 N N . LEU A 1 79 ? -3.98097 10.60194 111.63807 1.000 22.67668 237 LEU A N 1
ATOM 613 C CA . LEU A 1 79 ? -4.15611 9.82026 112.85722 1.000 22.50907 237 LEU A CA 1
ATOM 614 C C . LEU A 1 79 ? -4.41347 10.72366 114.05759 1.000 22.89755 237 LEU A C 1
ATOM 615 O O . LEU A 1 79 ? -3.95580 11.86988 114.12301 1.000 25.43826 237 LEU A O 1
ATOM 620 N N . CYS A 1 80 ? -5.13763 10.18261 115.03468 1.000 23.71846 238 CYS A N 1
ATOM 621 C CA . CYS A 1 80 ? -5.34324 10.86422 116.30107 1.000 24.39611 238 CYS A CA 1
ATOM 622 C C . CYS A 1 80 ? -4.40695 10.30379 117.35937 1.000 25.86173 238 CYS A C 1
ATOM 623 O O . CYS A 1 80 ? -3.89593 9.18846 117.23940 1.000 27.55529 238 CYS A O 1
ATOM 626 N N . ASP A 1 81 ? -4.23071 11.07494 118.42880 1.000 32.04720 239 ASP A N 1
ATOM 627 C CA . ASP A 1 81 ? -3.36561 10.69566 119.54483 1.000 32.16679 239 ASP A CA 1
ATOM 628 C C . ASP A 1 81 ? -4.25111 10.07670 120.61897 1.000 32.84276 239 ASP A C 1
ATOM 629 O O . ASP A 1 81 ? -4.73143 10.75351 121.52473 1.000 36.93307 239 ASP A O 1
ATOM 634 N N . ILE A 1 82 ? -4.48399 8.77644 120.50498 1.000 26.73933 240 ILE A N 1
ATOM 635 C CA . ILE A 1 82 ? -5.26983 8.03621 121.48671 1.000 27.43520 240 ILE A CA 1
ATOM 636 C C . ILE A 1 82 ? -4.28217 7.27760 122.36266 1.000 28.42900 240 ILE A C 1
ATOM 637 O O . ILE A 1 82 ? -3.51165 6.45670 121.83437 1.000 28.95952 240 ILE A O 1
ATOM 642 N N . PRO A 1 83 ? -4.25643 7.51215 123.66868 1.000 27.43936 241 PRO A N 1
ATOM 643 C CA . PRO A 1 83 ? -3.30136 6.80756 124.52875 1.000 27.99935 241 PRO A CA 1
ATOM 644 C C . PRO A 1 83 ? -3.62292 5.32674 124.63661 1.000 30.39917 241 PRO A C 1
ATOM 645 O O . PRO A 1 83 ? -4.76763 4.89600 124.46257 1.000 27.41257 241 PRO A O 1
ATOM 649 N N . ARG A 1 84 ? -2.58781 4.53789 124.91735 1.000 31.86658 242 ARG A N 1
ATOM 650 C CA . ARG A 1 84 ? -2.79454 3.12423 125.18243 1.000 33.46837 242 ARG A CA 1
ATOM 651 C C . ARG A 1 84 ? -3.26042 2.92766 126.61969 1.000 34.99590 242 ARG A C 1
ATOM 652 O O . ARG A 1 84 ? -2.75996 3.57449 127.54711 1.000 36.27834 242 ARG A O 1
ATOM 654 N N . CYS A 1 85 ? -4.23057 2.03529 126.79810 1.000 38.61477 243 CYS A N 1
ATOM 655 C CA . CYS A 1 85 ? -4.73838 1.72053 128.12519 1.000 39.49064 243 CYS A CA 1
ATOM 656 C C . CYS A 1 85 ? -3.65361 1.03080 128.94680 1.000 40.69278 243 CYS A C 1
ATOM 657 O O . CYS A 1 85 ? -2.78363 0.33867 128.41238 1.000 40.82010 243 CYS A O 1
ATOM 660 N N . THR A 1 86 ? -3.71343 1.21938 130.25718 1.000 54.39174 244 THR A N 1
ATOM 661 C CA . THR A 1 86 ? -2.74331 0.59287 131.14233 1.000 55.79731 244 THR A CA 1
ATOM 662 C C . THR A 1 86 ? -3.41750 -0.43282 132.03897 1.000 56.52483 244 THR A C 1
ATOM 663 O O . THR A 1 86 ? -4.39834 -0.12463 132.71442 1.000 56.57267 244 THR A O 1
ATOM 667 N N . GLU B 1 6 ? -8.13123 13.44797 75.18897 1.000 60.01187 164 GLU B N 1
ATOM 668 C CA . GLU B 1 6 ? -8.25820 14.84392 74.77784 1.000 63.85218 164 GLU B CA 1
ATOM 669 C C . GLU B 1 6 ? -7.07639 15.67881 75.26954 1.000 63.47839 164 GLU B C 1
ATOM 670 O O . GLU B 1 6 ? -6.51634 15.41356 76.33372 1.000 59.64552 164 GLU B O 1
ATOM 676 N N . GLU B 1 7 ? -6.69091 16.67390 74.47789 1.000 61.84845 165 GLU B N 1
ATOM 677 C CA . GLU B 1 7 ? -5.51924 17.49749 74.77786 1.000 59.62055 165 GLU B CA 1
ATOM 678 C C . GLU B 1 7 ? -5.90216 18.81781 75.43436 1.000 56.53813 165 GLU B C 1
ATOM 679 O O . GLU B 1 7 ? -5.42403 19.88494 75.05503 1.000 59.00148 165 GLU B O 1
ATOM 685 N N . CYS B 1 8 ? -6.75211 18.75184 76.45177 1.000 55.32550 166 CYS B N 1
ATOM 686 C CA . CYS B 1 8 ? -7.13502 19.92982 77.21705 1.000 56.87885 166 CYS B CA 1
ATOM 687 C C . CYS B 1 8 ? -7.62487 19.45217 78.57345 1.000 56.55606 166 CYS B C 1
ATOM 688 O O . CYS B 1 8 ? -7.84431 18.25815 78.78860 1.000 59.21928 166 CYS B O 1
ATOM 691 N N . MET B 1 9 ? -7.79397 20.39741 79.49243 1.000 50.06523 167 MET B N 1
ATOM 692 C CA . MET B 1 9 ? -8.28384 20.09102 80.82792 1.000 49.92739 167 MET B CA 1
ATOM 693 C C . MET B 1 9 ? -9.51167 20.93162 81.14381 1.000 51.19192 167 MET B C 1
ATOM 694 O O . MET B 1 9 ? -9.57994 22.11368 80.78569 1.000 49.88373 167 MET B O 1
ATOM 699 N N . HIS B 1 10 ? -10.50306 20.29864 81.77421 1.000 59.94208 168 HIS B N 1
ATOM 700 C CA . HIS B 1 10 ? -11.69405 21.01844 82.20478 1.000 64.49781 168 HIS B CA 1
ATOM 701 C C . HIS B 1 10 ? -11.49610 21.72141 83.54197 1.000 62.24607 168 HIS B C 1
ATOM 702 O O . HIS B 1 10 ? -12.22180 22.67916 83.83551 1.000 63.52656 168 HIS B O 1
ATOM 709 N N . ALA B 1 11 ? -10.53834 21.26595 84.35463 1.000 51.91532 169 ALA B N 1
ATOM 710 C CA . ALA B 1 11 ? -10.26450 21.87779 85.65018 1.000 48.76236 169 ALA B CA 1
ATOM 711 C C . ALA B 1 11 ? -8.76717 22.12044 85.83013 1.000 45.82528 169 ALA B C 1
ATOM 712 O O . ALA B 1 11 ? -8.19607 22.99906 85.17593 1.000 46.23017 169 ALA B O 1
ATOM 714 N N A SER B 1 12 ? -8.11890 21.36159 86.71711 0.603 38.11623 170 SER B N 1
ATOM 715 N N B SER B 1 12 ? -8.12592 21.34320 86.70376 0.397 38.24010 170 SER B N 1
ATOM 716 C CA A SER B 1 12 ? -6.68656 21.50898 86.94714 0.603 37.51360 170 SER B CA 1
ATOM 717 C CA B SER B 1 12 ? -6.70176 21.48406 86.97803 0.397 37.48832 170 SER B CA 1
ATOM 718 C C A SER B 1 12 ? -5.88541 20.31311 86.43729 0.603 36.62991 170 SER B C 1
ATOM 719 C C B SER B 1 12 ? -5.87074 20.34815 86.39345 0.397 36.57768 170 SER B C 1
ATOM 720 O O A SER B 1 12 ? -4.74540 20.10944 86.86399 0.603 33.21184 170 SER B O 1
ATOM 721 O O B SER B 1 12 ? -4.68970 20.22011 86.73276 0.397 33.48695 170 SER B O 1
ATOM 726 N N . GLY B 1 13 ? -6.45052 19.52337 85.52585 1.000 37.38533 171 GLY B N 1
ATOM 727 C CA . GLY B 1 13 ? -5.70773 18.44569 84.89719 1.000 37.25240 171 GLY B CA 1
ATOM 728 C C . GLY B 1 13 ? -5.66755 17.12703 85.64066 1.000 37.13614 171 GLY B C 1
ATOM 729 O O . GLY B 1 13 ? -4.86627 16.25642 85.27348 1.000 36.35489 171 GLY B O 1
ATOM 730 N N . GLU B 1 14 ? -6.50854 16.93725 86.66001 1.000 42.23119 172 GLU B N 1
ATOM 731 C CA . GLU B 1 14 ? -6.54728 15.65412 87.35881 1.000 44.16967 172 GLU B CA 1
ATOM 732 C C . GLU B 1 14 ? -6.76203 14.48966 86.39251 1.000 46.70104 172 GLU B C 1
ATOM 733 O O . GLU B 1 14 ? -6.21123 13.39987 86.58441 1.000 46.12985 172 GLU B O 1
ATOM 735 N N . ASN B 1 15 ? -7.55849 14.70015 85.35001 1.000 48.18327 173 ASN B N 1
ATOM 736 C CA . ASN B 1 15 ? -7.85792 13.66861 84.36752 1.000 48.68581 173 ASN B CA 1
ATOM 737 C C . ASN B 1 15 ? -7.07384 13.83222 83.07367 1.000 47.32655 173 ASN B C 1
ATOM 738 O O . ASN B 1 15 ? -7.38782 13.16455 82.08197 1.000 50.81825 173 ASN B O 1
ATOM 743 N N . TYR B 1 16 ? -6.07753 14.71129 83.04504 1.000 33.42585 174 TYR B N 1
ATOM 744 C CA . TYR B 1 16 ? -5.31412 14.89314 81.82207 1.000 35.63216 174 TYR B CA 1
ATOM 745 C C . TYR B 1 16 ? -4.51554 13.63079 81.50407 1.000 34.63091 174 TYR B C 1
ATOM 746 O O . TYR B 1 16 ? -3.78047 13.11350 82.35358 1.000 33.56264 174 TYR B O 1
ATOM 755 N N . ASP B 1 17 ? -4.68044 13.12563 80.27953 1.000 42.97369 175 ASP B N 1
ATOM 756 C CA . ASP B 1 17 ? -4.03465 11.89616 79.83410 1.000 43.58747 175 ASP B CA 1
ATOM 757 C C . ASP B 1 17 ? -3.43352 12.06870 78.43926 1.000 45.55068 175 ASP B C 1
ATOM 758 O O . ASP B 1 17 ? -3.24964 11.08286 77.71468 1.000 43.85281 175 ASP B O 1
ATOM 763 N N . GLY B 1 18 ? -3.13742 13.30640 78.04479 1.000 39.90843 176 GLY B N 1
ATOM 764 C CA . GLY B 1 18 ? -2.57766 13.60161 76.74482 1.000 39.71879 176 GLY B CA 1
ATOM 765 C C . GLY B 1 18 ? -1.07872 13.38141 76.69156 1.000 36.26051 176 GLY B C 1
ATOM 766 O O . GLY B 1 18 ? -0.46915 12.78233 77.58047 1.000 36.13565 176 GLY B O 1
ATOM 767 N N . LYS B 1 19 ? -0.46987 13.90344 75.62184 1.000 36.96229 177 LYS B N 1
ATOM 768 C CA . LYS B 1 19 ? 0.92267 13.59728 75.30759 1.000 37.42869 177 LYS B CA 1
ATOM 769 C C . LYS B 1 19 ? 1.83305 14.82199 75.32266 1.000 38.48533 177 LYS B C 1
ATOM 770 O O . LYS B 1 19 ? 2.93456 14.76788 74.76662 1.000 38.08769 177 LYS B O 1
ATOM 776 N N . ILE B 1 20 ? 1.41533 15.92688 75.94439 1.000 35.94015 178 ILE B N 1
ATOM 777 C CA . ILE B 1 20 ? 2.32643 17.05596 76.08886 1.000 33.68280 178 ILE B CA 1
ATOM 778 C C . ILE B 1 20 ? 3.44385 16.63746 77.03715 1.000 30.87892 178 ILE B C 1
ATOM 779 O O . ILE B 1 20 ? 3.18816 16.05864 78.09968 1.000 33.22794 178 ILE B O 1
ATOM 784 N N . SER B 1 21 ? 4.69297 16.87262 76.63330 1.000 32.43367 179 SER B N 1
ATOM 785 C CA . SER B 1 21 ? 5.83766 16.30801 77.34481 1.000 30.75710 179 SER B CA 1
ATOM 786 C C . SER B 1 21 ? 6.91896 17.34897 77.58886 1.000 31.11282 179 SER B C 1
ATOM 787 O O . SER B 1 21 ? 8.10209 17.00847 77.68397 1.000 30.23645 179 SER B O 1
ATOM 790 N N . LYS B 1 22 ? 6.53565 18.62372 77.64859 1.000 30.36189 180 LYS B N 1
ATOM 791 C CA . LYS B 1 22 ? 7.44414 19.69978 78.00003 1.000 29.35964 180 LYS B CA 1
ATOM 792 C C . LYS B 1 22 ? 6.75547 20.62019 78.99622 1.000 30.47871 180 LYS B C 1
ATOM 793 O O . LYS B 1 22 ? 5.52564 20.71122 79.02677 1.000 29.41046 180 LYS B O 1
ATOM 799 N N . THR B 1 23 ? 7.56293 21.29289 79.81452 1.000 29.07226 181 THR B N 1
ATOM 800 C CA . THR B 1 23 ? 7.04824 22.18812 80.84087 1.000 27.28179 181 THR B CA 1
ATOM 801 C C . THR B 1 23 ? 6.67362 23.55356 80.26730 1.000 29.13778 181 THR B C 1
ATOM 802 O O . THR B 1 23 ? 6.89253 23.86553 79.08992 1.000 29.44854 181 THR B O 1
ATOM 806 N N . MET B 1 24 ? 6.11627 24.39316 81.13953 1.000 29.50007 182 MET B N 1
ATOM 807 C CA . MET B 1 24 ? 5.73388 25.74380 80.73468 1.000 31.07072 182 MET B CA 1
ATOM 808 C C . MET B 1 24 ? 6.92285 26.55529 80.23137 1.000 34.00834 182 MET B C 1
ATOM 809 O O . MET B 1 24 ? 6.73418 27.49772 79.45317 1.000 35.24063 182 MET B O 1
ATOM 814 N N . SER B 1 25 ? 8.14598 26.22587 80.65556 1.000 35.66762 183 SER B N 1
ATOM 815 C CA . SER B 1 25 ? 9.32704 26.94488 80.18233 1.000 34.88119 183 SER B CA 1
ATOM 816 C C . SER B 1 25 ? 9.94814 26.32547 78.93725 1.000 32.89030 183 SER B C 1
ATOM 817 O O . SER B 1 25 ? 10.94011 26.85828 78.42536 1.000 37.15264 183 SER B O 1
ATOM 820 N N . GLY B 1 26 ? 9.39506 25.23183 78.43784 1.000 32.75821 184 GLY B N 1
ATOM 821 C CA . GLY B 1 26 ? 9.93159 24.56601 77.26959 1.000 31.94864 184 GLY B CA 1
ATOM 822 C C . GLY B 1 26 ? 10.88571 23.42185 77.54203 1.000 33.00606 184 GLY B C 1
ATOM 823 O O . G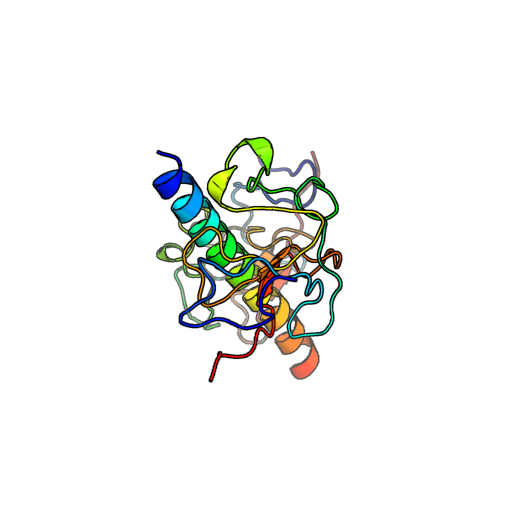LY B 1 26 ? 11.37271 22.80178 76.58516 1.000 33.06859 184 GLY B O 1
ATOM 824 N N . LEU B 1 27 ? 11.15011 23.08836 78.80246 1.000 32.63819 185 LEU B N 1
ATOM 825 C CA . LEU B 1 27 ? 12.02624 21.95937 79.08975 1.000 31.56625 185 LEU B CA 1
ATOM 826 C C . LEU B 1 27 ? 11.32704 20.63342 78.82014 1.000 32.26360 185 LEU B C 1
ATOM 827 O O . LEU B 1 27 ? 10.18342 20.41949 79.22822 1.000 30.32593 185 LEU B O 1
ATOM 832 N N . GLU B 1 28 ? 12.04515 19.72137 78.16834 1.000 28.03489 186 GLU B N 1
ATOM 833 C CA . GLU B 1 28 ? 11.51675 18.38530 77.94199 1.000 28.86094 186 GLU B CA 1
ATOM 834 C C . GLU B 1 28 ? 11.39504 17.64935 79.26724 1.000 27.91550 186 GLU B C 1
ATOM 835 O O . GLU B 1 28 ? 12.30784 17.68580 80.09349 1.000 27.71346 186 GLU B O 1
ATOM 841 N N . CYS B 1 29 ? 10.27274 16.95987 79.45500 1.000 24.43741 187 CYS B N 1
ATOM 842 C CA . CYS B 1 29 ? 10.04228 16.20759 80.68678 1.000 24.65620 187 CYS B CA 1
ATOM 843 C C . CYS B 1 29 ? 10.93086 14.97658 80.79143 1.000 24.92891 187 CYS B C 1
ATOM 844 O O . CYS B 1 29 ? 11.19925 14.28525 79.80022 1.000 25.71494 187 CYS B O 1
ATOM 847 N N . GLN B 1 30 ? 11.35025 14.68208 82.02390 1.000 23.49694 188 GLN B N 1
ATOM 848 C CA . GLN B 1 30 ? 11.93926 13.39237 82.36653 1.000 22.75750 188 GLN B CA 1
ATOM 849 C C . GLN B 1 30 ? 10.86488 12.31230 82.38701 1.000 23.66219 188 GLN B C 1
ATOM 850 O O . GLN B 1 30 ? 9.71801 12.56727 82.76214 1.000 23.96660 188 GLN B O 1
ATOM 856 N N . ALA B 1 31 ? 11.22354 11.10236 81.95326 1.000 26.13760 189 ALA B N 1
ATOM 857 C CA . ALA B 1 31 ? 10.27694 9.99634 82.02184 1.000 26.01220 189 ALA B CA 1
ATOM 858 C C . ALA B 1 31 ? 9.98998 9.61929 83.47222 1.000 25.77572 189 ALA B C 1
ATOM 859 O O . ALA B 1 31 ? 10.89842 9.57545 84.30580 1.000 26.90432 189 ALA B O 1
ATOM 861 N N . TRP B 1 32 ? 8.71317 9.33703 83.76462 1.000 24.22099 190 TRP B N 1
ATOM 862 C CA . TRP B 1 32 ? 8.32671 8.92484 85.11168 1.000 24.11094 190 TRP B CA 1
ATOM 863 C C . TRP B 1 32 ? 9.05910 7.65962 85.54452 1.000 22.33772 190 TRP B C 1
ATOM 864 O O . TRP B 1 32 ? 9.37234 7.48882 86.73213 1.000 22.62420 190 TRP B O 1
ATOM 875 N N . ASP B 1 33 ? 9.30768 6.73994 84.61112 1.000 24.39043 191 ASP B N 1
ATOM 876 C CA . ASP B 1 33 ? 10.00013 5.51152 84.98773 1.000 27.30051 191 ASP B CA 1
ATOM 877 C C . ASP B 1 33 ? 11.51730 5.66972 85.02106 1.000 25.96536 191 ASP B C 1
ATOM 878 O O . ASP B 1 33 ? 12.23533 4.66695 85.17920 1.000 27.39265 191 ASP B O 1
ATOM 883 N N . SER B 1 34 ? 12.01785 6.89687 84.92334 1.000 25.27049 192 SER B N 1
ATOM 884 C CA . SER B 1 34 ? 13.43648 7.16803 85.05569 1.000 26.25993 192 SER B CA 1
ATOM 885 C C . SER B 1 34 ? 13.71505 7.84715 86.38894 1.000 24.35902 192 SER B C 1
ATOM 886 O O . SER B 1 34 ? 12.90020 8.62100 86.89598 1.000 24.24795 192 SER B O 1
ATOM 889 N N . GLN B 1 35 ? 14.87628 7.53085 86.95999 1.000 24.88150 193 GLN B N 1
ATOM 890 C CA . GLN B 1 35 ? 15.35759 8.18882 88.17002 1.000 24.36457 193 GLN B CA 1
ATOM 891 C C . GLN B 1 35 ? 16.51310 9.13858 87.87228 1.000 26.36589 193 GLN B C 1
ATOM 892 O O . GLN B 1 35 ? 17.24817 9.52954 88.78112 1.000 27.47482 193 GLN B O 1
ATOM 898 N N . SER B 1 36 ? 16.69687 9.49838 86.60324 1.000 25.86122 194 SER B N 1
ATOM 899 C CA . SER B 1 36 ? 17.79656 10.32626 86.16913 1.000 26.55199 194 SER B CA 1
ATOM 900 C C . SER B 1 36 ? 17.28261 11.35980 85.17182 1.000 26.04991 194 SER B C 1
ATOM 901 O O . SER B 1 36 ? 16.52436 11.00865 84.25383 1.000 25.98645 194 SER B O 1
ATOM 904 N N . PRO B 1 37 ? 17.68688 12.63479 85.30358 1.000 24.44203 195 PRO B N 1
ATOM 905 C CA . PRO B 1 37 ? 18.63828 13.13172 86.30055 1.000 26.07177 195 PRO B CA 1
ATOM 906 C C . PRO B 1 37 ? 18.06419 13.26863 87.71509 1.000 27.12593 195 PRO B C 1
ATOM 907 O O . PRO B 1 37 ? 18.84372 13.43534 88.65378 1.000 29.53155 195 PRO B O 1
ATOM 911 N N . HIS B 1 38 ? 16.74798 13.17476 87.88362 1.000 24.62714 196 HIS B N 1
ATOM 912 C CA . HIS B 1 38 ? 16.13651 13.40035 89.19157 1.000 23.79478 196 HIS B CA 1
ATOM 913 C C . HIS B 1 38 ? 15.59250 12.09945 89.76036 1.000 23.33080 196 HIS B C 1
ATOM 914 O O . HIS B 1 38 ? 14.71712 11.47255 89.15831 1.000 22.81201 196 HIS B O 1
ATOM 921 N N . ALA B 1 39 ? 16.10622 11.70773 90.92479 1.000 22.20809 197 ALA B N 1
ATOM 922 C CA . ALA B 1 39 ? 15.49835 10.62309 91.67875 1.000 20.29647 197 ALA B CA 1
ATOM 923 C C . ALA B 1 39 ? 14.20162 11.11775 92.31173 1.000 21.34558 197 ALA B C 1
ATOM 924 O O . ALA B 1 39 ? 14.12206 12.25718 92.77781 1.000 21.90163 197 ALA B O 1
ATOM 926 N N . HIS B 1 40 ? 13.18292 10.25982 92.35912 1.000 23.50075 198 HIS B N 1
ATOM 927 C CA . HIS B 1 40 ? 11.88265 10.73596 92.82727 1.000 22.24820 198 HIS B CA 1
ATOM 928 C C . HIS B 1 40 ? 11.02593 9.55455 93.25514 1.000 20.53701 198 HIS B C 1
ATOM 929 O O . HIS B 1 40 ? 11.36382 8.39612 93.01114 1.000 21.74435 198 HIS B O 1
ATOM 936 N N . GLY B 1 41 ? 9.89708 9.86459 93.88869 1.000 21.62965 199 GLY B N 1
ATOM 937 C CA . GLY B 1 41 ? 9.02150 8.82471 94.40944 1.000 19.91514 199 GLY B CA 1
ATOM 938 C C . GLY B 1 41 ? 7.73421 8.62141 93.64112 1.000 21.53874 199 GLY B C 1
ATOM 939 O O . GLY B 1 41 ? 6.85424 7.894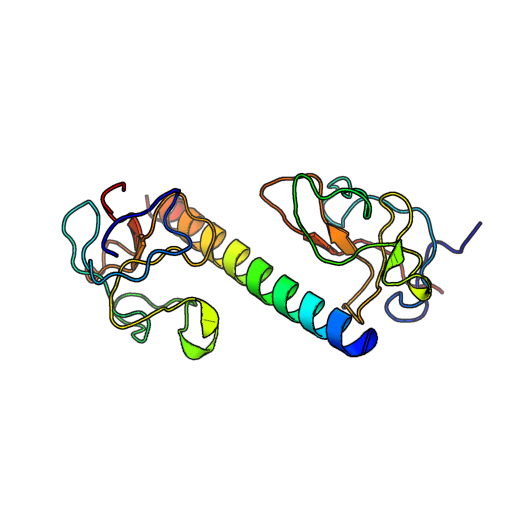94 94.12358 1.000 20.91580 199 GLY B O 1
ATOM 940 N N . TYR B 1 42 ? 7.56505 9.26104 92.48396 1.000 19.58172 200 TYR B N 1
ATOM 941 C CA . TYR B 1 42 ? 6.36303 9.09614 91.66686 1.000 18.87759 200 TYR B CA 1
ATOM 942 C C . TYR B 1 42 ? 6.53872 7.92614 90.70254 1.000 20.32656 200 TYR B C 1
ATOM 943 O O . TYR B 1 42 ? 6.52839 8.06816 89.47097 1.000 21.18168 200 TYR B O 1
ATOM 952 N N . ILE B 1 43 ? 6.68435 6.75054 91.30344 1.000 20.77591 201 ILE B N 1
ATOM 953 C CA . ILE B 1 43 ? 6.98708 5.51571 90.57800 1.000 21.55510 201 ILE B CA 1
ATOM 954 C C . ILE B 1 43 ? 5.72160 5.01806 89.88442 1.000 24.31255 201 ILE B C 1
ATOM 955 O O . ILE B 1 43 ? 4.70222 4.82379 90.55707 1.000 23.69610 201 ILE B O 1
ATOM 960 N N . PRO B 1 44 ? 5.71726 4.83271 88.55925 1.000 25.36934 202 PRO B N 1
ATOM 961 C CA . PRO B 1 44 ? 4.47910 4.38464 87.88741 1.000 25.54238 202 PRO B CA 1
ATOM 962 C C . PRO B 1 44 ? 3.85238 3.13087 88.49257 1.000 26.25220 202 PRO B C 1
ATOM 963 O O . PRO B 1 44 ? 2.62540 3.08050 88.66911 1.000 27.30836 202 PRO B O 1
ATOM 967 N N . SER B 1 45 ? 4.65052 2.12289 88.85417 1.000 25.68899 203 SER B N 1
ATOM 968 C CA . SER B 1 45 ? 4.05630 0.90818 89.40184 1.000 23.76739 203 SER B CA 1
ATOM 969 C C . SER B 1 45 ? 3.51967 1.11792 90.80927 1.000 23.74614 203 SER B C 1
ATOM 970 O O . SER B 1 45 ? 2.65142 0.35978 91.25222 1.000 26.07814 203 SER B O 1
ATOM 973 N N . LYS B 1 46 ? 3.98602 2.16501 91.49553 1.000 21.10221 204 LYS B N 1
ATOM 974 C CA . LYS B 1 46 ? 3.49852 2.54518 92.81306 1.000 21.89944 204 LYS B CA 1
ATOM 975 C C . LYS B 1 46 ? 2.14859 3.24922 92.72863 1.000 24.74078 204 LYS B C 1
ATOM 976 O O . LYS B 1 46 ? 1.34667 3.15870 93.66675 1.000 23.96266 204 LYS B O 1
ATOM 982 N N . PHE B 1 47 ? 1.88345 3.92032 91.60389 1.000 22.92199 205 PHE B N 1
ATOM 983 C CA . PHE B 1 47 ? 0.65203 4.68253 91.37410 1.000 23.74145 205 PHE B CA 1
ATOM 984 C C . PHE B 1 47 ? 0.04768 4.26395 90.03990 1.000 23.18354 205 PHE B C 1
ATOM 985 O O . PHE B 1 47 ? -0.07540 5.06940 89.11070 1.000 25.34433 205 PHE B O 1
ATOM 993 N N . PRO B 1 48 ? -0.33851 2.99478 89.90629 1.000 26.70493 206 PRO B N 1
ATOM 994 C CA . PRO B 1 48 ? -0.72395 2.50073 88.57799 1.000 27.48903 206 PRO B CA 1
ATOM 995 C C . PRO B 1 48 ? -1.93987 3.20490 88.00034 1.000 31.36327 206 PRO B C 1
ATOM 996 O O . PRO B 1 48 ? -2.07480 3.27919 86.77702 1.000 36.69958 206 PRO B O 1
ATOM 1000 N N . ASN B 1 49 ? -2.84343 3.69106 88.84085 1.000 34.06955 207 ASN B N 1
ATOM 1001 C CA . ASN B 1 49 ? -4.05533 4.34504 88.36539 1.000 35.58119 207 ASN B CA 1
ATOM 1002 C C . ASN B 1 49 ? -3.85102 5.81220 87.99435 1.000 36.04959 207 ASN B C 1
ATOM 1003 O O . ASN B 1 49 ? -4.79355 6.43678 87.49935 1.000 35.54386 207 ASN B O 1
ATOM 1008 N N . LYS B 1 50 ? -2.65789 6.37502 88.19982 1.000 27.60720 208 LYS B N 1
ATOM 1009 C CA . LYS B 1 50 ? -2.41602 7.79005 87.92861 1.000 27.43730 208 LYS B CA 1
ATOM 1010 C C . LYS B 1 50 ? -1.86944 8.06306 86.53014 1.000 31.18356 208 LYS B C 1
ATOM 1011 O O . LYS B 1 50 ? -1.55529 9.21628 86.22119 1.000 31.62594 208 LYS B O 1
ATOM 1017 N N . ASN B 1 51 ? -1.74025 7.04127 85.67628 1.000 32.97879 209 ASN B N 1
ATOM 1018 C CA . ASN B 1 51 ? -1.39005 7.23729 84.26351 1.000 34.13505 209 ASN B CA 1
ATOM 1019 C C . ASN B 1 51 ? -0.04998 7.95069 84.09085 1.000 29.57532 209 ASN B C 1
ATOM 1020 O O . ASN B 1 51 ? 0.09193 8.83960 83.24981 1.000 32.56669 209 ASN B O 1
ATOM 1025 N N . LEU B 1 52 ? 0.95040 7.55044 84.87233 1.000 29.01972 210 LEU B N 1
ATOM 1026 C CA . LEU B 1 52 ? 2.27805 8.15460 84.76581 1.000 27.53945 210 LEU B CA 1
ATOM 1027 C C . LEU B 1 52 ? 3.01594 7.45365 83.62742 1.000 29.53918 210 LEU B C 1
ATOM 1028 O O . LEU B 1 52 ? 3.81929 6.53700 83.82556 1.000 30.37978 210 LEU B O 1
ATOM 1033 N N . LYS B 1 53 ? 2.70739 7.87519 82.40533 1.000 31.03602 211 LYS B N 1
ATOM 1034 C CA . LYS B 1 53 ? 3.19008 7.21465 81.19916 1.000 32.07160 211 LYS B CA 1
ATOM 1035 C C . LYS B 1 53 ? 4.25952 8.05126 80.50793 1.000 31.61626 211 LYS B C 1
ATOM 1036 O O . LYS B 1 53 ? 4.15921 9.28479 80.44376 1.000 30.49869 211 LYS B O 1
ATOM 1042 N N . LYS B 1 54 ? 5.27125 7.36448 79.97601 1.000 27.33679 212 LYS B N 1
ATOM 1043 C CA . LYS B 1 54 ? 6.33204 7.96396 79.16191 1.000 26.24541 212 LYS B CA 1
ATOM 1044 C C . LYS B 1 54 ? 6.87082 9.16586 79.93205 1.000 26.92617 212 LYS B C 1
ATOM 1045 O O . LYS B 1 54 ? 7.17282 9.02343 81.12445 1.000 27.00581 212 LYS B O 1
ATOM 1049 N N . ASN B 1 55 ? 6.96519 10.33478 79.31665 1.000 28.62977 213 ASN B N 1
ATOM 1050 C CA . ASN B 1 55 ? 7.37442 11.57103 79.96898 1.000 26.43173 213 ASN B CA 1
ATOM 1051 C C . ASN B 1 55 ? 6.29618 12.63589 79.80060 1.000 28.81506 213 ASN B C 1
ATOM 1052 O O . ASN B 1 55 ? 6.58709 13.80443 79.55599 1.000 28.89442 213 ASN B O 1
ATOM 1057 N N . TYR B 1 56 ? 5.03428 12.23515 79.92449 1.000 29.09652 214 TYR B N 1
ATOM 1058 C CA . TYR B 1 56 ? 3.90278 13.13234 79.70495 1.000 30.70066 214 TYR B CA 1
ATOM 1059 C C . TYR B 1 56 ? 3.56389 13.91242 80.97334 1.000 27.56370 214 TYR B C 1
ATOM 1060 O O . TYR B 1 56 ? 3.62320 13.38036 82.08504 1.000 27.84417 214 TYR B O 1
ATOM 1069 N N . CYS B 1 57 ? 3.21283 15.18243 80.80079 1.000 27.09779 215 CYS B N 1
ATOM 1070 C CA . CYS B 1 57 ? 2.72546 15.98205 81.92077 1.000 26.17837 215 CYS B CA 1
ATOM 1071 C C . CYS B 1 57 ? 1.51551 15.31549 82.57162 1.000 27.37343 215 CYS B C 1
ATOM 1072 O O . CYS B 1 57 ? 0.57986 14.89519 81.88423 1.000 29.42378 215 CYS B O 1
ATOM 1075 N N . ARG B 1 58 ? 1.51868 15.24013 83.90251 1.000 25.02741 216 ARG B N 1
ATOM 1076 C CA . ARG B 1 58 ? 0.41606 14.64258 84.64233 1.000 24.64120 216 ARG B CA 1
ATOM 1077 C C . ARG B 1 58 ? 0.15501 15.42917 85.91514 1.000 24.26061 216 ARG B C 1
ATOM 1078 O O . ARG B 1 58 ? 1.04300 16.09992 86.44978 1.000 23.86819 216 ARG B O 1
ATOM 1086 N N . ASN B 1 59 ? -1.07061 15.31251 86.42963 1.000 24.80482 217 ASN B N 1
ATOM 1087 C CA . ASN B 1 59 ? -1.40870 15.87486 87.73879 1.000 24.62608 217 ASN B CA 1
ATOM 1088 C C . ASN B 1 59 ? -1.91119 14.76093 88.64921 1.000 25.61534 217 ASN B C 1
ATOM 1089 O O . ASN B 1 59 ? -3.12277 14.62649 88.88568 1.000 27.14639 217 ASN B O 1
ATOM 1094 N N . PRO B 1 60 ? -1.00127 13.97090 89.22238 1.000 23.23887 218 PRO B N 1
ATOM 1095 C CA . PRO B 1 60 ? -1.42438 12.86576 90.08321 1.000 24.96070 218 PRO B CA 1
ATOM 1096 C C . PRO B 1 60 ? -1.71936 13.25725 91.51582 1.000 25.58110 218 PRO B C 1
ATOM 1097 O O . PRO B 1 60 ? -2.27120 12.42368 92.24656 1.000 25.87712 218 PRO B O 1
ATOM 1101 N N . ASP B 1 61 ? -1.37130 14.47941 91.95009 1.000 23.65893 219 ASP B N 1
ATOM 1102 C CA . ASP B 1 61 ? -1.28534 14.79330 93.37565 1.000 22.48660 219 ASP B CA 1
ATOM 1103 C C . ASP B 1 61 ? -1.96973 16.11641 93.73232 1.000 22.21810 219 ASP B C 1
ATOM 1104 O O . ASP B 1 61 ? -1.58314 16.77003 94.70529 1.000 24.47969 219 ASP B O 1
ATOM 1109 N N . ARG B 1 62 ? -3.00540 16.49999 92.98130 1.000 25.62483 220 ARG B N 1
ATOM 1110 C CA . ARG B 1 62 ? -3.78197 17.71348 93.26460 1.000 28.50942 220 ARG B CA 1
ATOM 1111 C C . ARG B 1 62 ? -2.89093 18.95636 93.24742 1.000 29.53755 220 ARG B C 1
ATOM 1112 O O . ARG B 1 62 ? -3.04934 19.87065 94.06101 1.000 27.93253 220 ARG B O 1
ATOM 1120 N N . GLU B 1 63 ? -1.93013 18.97494 92.32684 1.000 25.22057 221 GLU B N 1
ATOM 1121 C CA . GLU B 1 63 ? -1.13937 20.16791 92.04282 1.000 23.34159 221 GLU B CA 1
ATOM 1122 C C . GLU B 1 63 ? -2.01510 21.19766 91.32073 1.000 25.98214 221 GLU B C 1
ATOM 1123 O O . GLU B 1 63 ? -3.13275 20.90159 90.88968 1.000 26.20116 221 GLU B O 1
ATOM 1129 N N . LEU B 1 64 ? -1.51034 22.43236 91.19448 1.000 24.29507 222 LEU B N 1
ATOM 1130 C CA . LEU B 1 64 ? -2.29121 23.46642 90.51518 1.000 25.17866 222 LEU B CA 1
ATOM 1131 C C . LEU B 1 64 ? -2.52055 23.14262 89.04577 1.000 27.06710 222 LEU B C 1
ATOM 1132 O O . LEU B 1 64 ? -3.55571 23.53205 88.48145 1.000 28.03775 222 LEU B O 1
ATOM 1137 N N . ARG B 1 65 ? -1.57377 22.45329 88.41444 1.000 28.90921 223 ARG B N 1
ATOM 1138 C CA . ARG B 1 65 ? -1.64968 22.09630 87.00486 1.000 28.81864 223 ARG B CA 1
ATOM 1139 C C . ARG B 1 65 ? -0.89511 20.79694 86.82815 1.000 26.89133 223 ARG B C 1
ATOM 1140 O O . ARG B 1 65 ? -0.14717 20.37898 87.71787 1.000 25.80670 223 ARG B O 1
ATOM 1148 N N . PRO B 1 66 ? -1.03874 20.14571 85.67797 1.000 26.28641 224 PRO B N 1
ATOM 1149 C CA . PRO B 1 66 ? -0.15709 19.01289 85.38724 1.000 23.94707 224 PRO B CA 1
ATOM 1150 C C . PRO B 1 66 ? 1.27927 19.50548 85.34630 1.000 26.11950 224 PRO B C 1
ATOM 1151 O O . PRO B 1 66 ? 1.54002 20.67204 85.04092 1.000 25.31042 224 PRO B O 1
ATOM 1155 N N . TRP B 1 67 ? 2.20712 18.60651 85.64827 1.000 24.53531 225 TRP B N 1
ATOM 1156 C CA . TRP B 1 67 ? 3.61157 18.95962 85.80375 1.000 24.52489 225 TRP B CA 1
ATOM 1157 C C . TRP B 1 67 ? 4.46287 17.74661 85.44956 1.000 22.72556 225 TRP B C 1
ATOM 1158 O O . TRP B 1 67 ? 3.94443 16.66776 85.16007 1.000 24.03394 225 TRP B O 1
ATOM 1169 N N . CYS B 1 68 ? 5.78039 17.93067 85.46481 1.000 23.55386 226 CYS B N 1
ATOM 1170 C CA . CYS B 1 68 ? 6.68435 16.79243 85.32173 1.000 23.86272 226 CYS B CA 1
ATOM 1171 C C . CYS B 1 68 ? 8.02993 17.15312 85.93101 1.000 21.43378 226 CYS B C 1
ATOM 1172 O O . CYS B 1 68 ? 8.34778 18.32912 86.12490 1.000 22.21741 226 CYS B O 1
ATOM 1175 N N . PHE B 1 69 ? 8.80560 16.12269 86.25337 1.000 20.36420 227 PHE B N 1
ATOM 1176 C CA . PHE B 1 69 ? 10.22744 16.32702 86.48038 1.000 20.72958 227 PHE B CA 1
ATOM 1177 C C . PHE B 1 69 ? 10.88260 16.65525 85.13938 1.000 22.33842 227 PHE B C 1
ATOM 1178 O O . PHE B 1 69 ? 10.43644 16.17714 84.09604 1.000 23.52656 227 PHE B O 1
ATOM 1186 N N . THR B 1 70 ? 11.91883 17.49933 85.15368 1.000 23.14248 228 THR B N 1
ATOM 1187 C CA . THR B 1 70 ? 12.50222 17.94458 83.88572 1.000 22.32511 228 THR B CA 1
ATOM 1188 C C . THR B 1 70 ? 13.83844 17.26736 83.60785 1.000 26.14506 228 THR B C 1
ATOM 1189 O O . THR B 1 70 ? 14.51121 16.75621 84.50712 1.000 23.78985 228 THR B O 1
ATOM 1193 N N . THR B 1 71 ? 14.20984 17.25391 82.32302 1.000 25.77369 229 THR B N 1
ATOM 1194 C CA . THR B 1 71 ? 15.49379 16.69619 81.92902 1.000 25.91614 229 THR B CA 1
ATOM 1195 C C . THR B 1 71 ? 16.66468 17.62987 82.21104 1.000 26.82798 229 THR B C 1
ATOM 1196 O O . THR B 1 71 ? 17.80725 17.24168 81.97145 1.000 29.87357 229 THR B O 1
ATOM 1200 N N . ASP B 1 72 ? 16.41868 18.82571 82.73951 1.000 25.44451 230 ASP B N 1
ATOM 1201 C CA . ASP B 1 72 ? 17.49542 19.71341 83.15552 1.000 26.41477 230 ASP B CA 1
ATOM 1202 C C . ASP B 1 72 ? 17.93822 19.31505 84.55511 1.000 29.40322 230 ASP B C 1
ATOM 1203 O O . ASP B 1 72 ? 17.12915 19.38529 85.48407 1.000 28.31035 230 ASP B O 1
ATOM 1208 N N . PRO B 1 73 ? 19.19211 18.89489 84.75564 1.000 27.73052 231 PRO B N 1
ATOM 1209 C CA . PRO B 1 73 ? 19.63035 18.53924 86.11683 1.000 29.24031 231 PRO B CA 1
ATOM 1210 C C . PRO B 1 73 ? 19.48169 19.67745 87.10538 1.000 29.64759 231 PRO B C 1
ATOM 1211 O O . PRO B 1 73 ? 19.36584 19.43010 88.31283 1.000 30.47070 231 PRO B O 1
ATOM 1215 N N . ASN B 1 74 ? 19.45082 20.92084 86.63998 1.000 31.62581 232 ASN B N 1
ATOM 1216 C CA . ASN B 1 74 ? 19.32100 22.05558 87.54100 1.000 33.74196 232 ASN B CA 1
ATOM 1217 C C . ASN B 1 74 ? 17.87771 22.48765 87.78494 1.000 32.75228 232 ASN B C 1
ATOM 1218 O O . ASN B 1 74 ? 17.65825 23.47780 88.48957 1.000 31.98526 232 ASN B O 1
ATOM 1223 N N . LYS B 1 75 ? 16.89074 21.78300 87.23753 1.000 28.50964 233 LYS B N 1
ATOM 1224 C CA . LYS B 1 75 ? 15.48412 22.13739 87.45302 1.000 27.12024 233 LYS B CA 1
ATOM 1225 C C . LYS B 1 75 ? 14.70887 20.85362 87.72669 1.000 25.81091 233 LYS B C 1
ATOM 1226 O O . LYS B 1 75 ? 14.36330 20.11910 86.79633 1.000 26.14169 233 LYS B O 1
ATOM 1232 N N . ARG B 1 76 ? 14.42865 20.59063 89.00702 1.000 22.43250 234 ARG B N 1
ATOM 1233 C CA . ARG B 1 76 ? 13.85678 19.29892 89.37175 1.000 21.23909 234 ARG B CA 1
ATOM 1234 C C . ARG B 1 76 ? 12.49438 19.08245 88.72414 1.000 20.91188 234 ARG B C 1
ATOM 1235 O O . ARG B 1 76 ? 12.25701 18.03885 88.09813 1.000 20.89054 234 ARG B O 1
ATOM 1243 N N . TRP B 1 77 ? 11.59904 20.06529 88.82776 1.000 23.04913 235 TRP B N 1
ATOM 1244 C CA . TRP B 1 77 ? 10.25311 19.90220 88.29208 1.000 23.21587 235 TRP B CA 1
ATOM 1245 C C . TRP B 1 77 ? 9.67959 21.26737 87.92779 1.000 22.43992 235 TRP B C 1
ATOM 1246 O O . TRP B 1 77 ? 10.12325 22.31218 88.41934 1.000 23.02948 235 TRP B O 1
ATOM 1257 N N . GLU B 1 78 ? 8.67961 21.24576 87.05240 1.000 23.77488 236 GLU B N 1
ATOM 1258 C CA . GLU B 1 78 ? 8.00727 22.47488 86.66352 1.000 24.14346 236 GLU B CA 1
ATOM 1259 C C . GLU B 1 78 ? 6.59183 22.13181 86.22079 1.000 26.27153 236 GLU B C 1
ATOM 1260 O O . GLU B 1 78 ? 6.33591 21.03426 85.71266 1.000 25.35588 236 GLU B O 1
ATOM 1266 N N . LEU B 1 79 ? 5.67668 23.08166 86.42086 1.000 25.34063 237 LEU B N 1
ATOM 1267 C CA . LEU B 1 79 ? 4.33675 22.95807 85.86579 1.000 24.82352 237 LEU B CA 1
ATOM 1268 C C . LEU B 1 79 ? 4.37967 22.97447 84.34389 1.000 27.12853 237 LEU B C 1
ATOM 1269 O O . LEU B 1 79 ? 5.26036 23.58658 83.72507 1.000 26.96425 237 LEU B O 1
ATOM 1274 N N . CYS B 1 80 ? 3.39168 22.32245 83.73938 1.000 26.53444 238 CYS B N 1
ATOM 1275 C CA . CYS B 1 80 ? 3.21667 22.36901 82.29480 1.000 26.31848 238 CYS B CA 1
ATOM 1276 C C . CYS B 1 80 ? 2.12069 23.35610 81.91235 1.000 27.86477 238 CYS B C 1
ATOM 1277 O O . CYS B 1 80 ? 1.32578 23.79565 82.74517 1.000 29.99210 238 CYS B O 1
ATOM 1280 N N . ASP B 1 81 ? 2.12104 23.73485 80.63529 1.000 34.52198 239 ASP B N 1
ATOM 1281 C CA . ASP B 1 81 ? 1.11337 24.62805 80.05839 1.000 38.47607 239 ASP B CA 1
ATOM 1282 C C . ASP B 1 81 ? 0.15136 23.77379 79.22822 1.000 40.88066 239 ASP B C 1
ATOM 1283 O O . ASP B 1 81 ? 0.37837 23.52410 78.04280 1.000 43.27678 239 ASP B O 1
ATOM 1288 N N . ILE B 1 82 ? -0.92152 23.31520 79.85764 1.000 38.68954 240 ILE B N 1
ATOM 1289 C CA . ILE B 1 82 ? -1.92520 22.46564 79.21392 1.000 44.07218 240 ILE B CA 1
ATOM 1290 C C . ILE B 1 82 ? -3.11527 23.33150 78.81404 1.000 46.51819 240 ILE B C 1
ATOM 1291 O O . ILE B 1 82 ? -3.66761 24.03188 79.67341 1.000 47.78651 240 ILE B O 1
ATOM 1296 N N . PRO B 1 83 ? -3.55445 23.29694 77.55526 1.000 46.46567 241 PRO B N 1
ATOM 1297 C CA . PRO B 1 83 ? -4.65848 24.17440 77.14867 1.000 47.81915 241 PRO B CA 1
ATOM 1298 C C . PRO B 1 83 ? -5.93271 23.84094 77.90877 1.000 48.94071 241 PRO B C 1
ATOM 1299 O O . PRO B 1 83 ? -6.18361 22.69291 78.27786 1.000 48.27355 241 PRO B O 1
ATOM 1303 N N . ARG B 1 84 ? -6.73386 24.87052 78.15845 1.000 48.80744 242 ARG B N 1
ATOM 1304 C CA . ARG B 1 84 ? -8.03098 24.68266 78.78910 1.000 52.14927 242 ARG B CA 1
ATOM 1305 C C . ARG B 1 84 ? -9.06882 24.32973 77.73241 1.000 53.39527 242 ARG B C 1
ATOM 1306 O O . ARG B 1 84 ? -9.04670 24.86903 76.62435 1.000 52.95951 242 ARG B O 1
ATOM 1308 N N . CYS B 1 85 ? -9.96384 23.40456 78.06854 1.000 58.87689 243 CYS B N 1
ATOM 1309 C CA . CYS B 1 85 ? -11.01910 23.01202 77.13773 1.000 61.99420 243 CYS B CA 1
ATOM 1310 C C . CYS B 1 85 ? -11.97055 24.17872 76.89417 1.000 61.73303 243 CYS B C 1
ATOM 1311 O O . CYS B 1 85 ? -12.19866 24.57193 75.74954 1.000 65.93658 243 CYS B O 1
ATOM 1314 N N . THR C 2 16 ? -17.80213 -7.17227 100.23251 1.000 55.12173 89 THR C N 1
ATOM 1315 C CA . THR C 2 16 ? -18.29444 -7.11353 101.60580 1.000 54.89640 89 THR C CA 1
ATOM 1316 C C . THR C 2 16 ? -17.94560 -5.76753 102.24230 1.000 51.58188 89 THR C C 1
ATOM 1317 O O . THR C 2 16 ? -17.17931 -4.98227 101.67667 1.000 47.53098 89 THR C O 1
ATOM 1321 N N . ALA C 2 17 ? -18.52557 -5.49673 103.41490 1.000 43.05223 90 ALA C N 1
ATOM 1322 C CA . ALA C 2 17 ? -18.22968 -4.24197 104.10055 1.000 40.46003 90 ALA C CA 1
ATOM 1323 C C . ALA C 2 17 ? -16.77633 -4.19235 104.55017 1.000 37.98045 90 ALA C C 1
ATOM 1324 O O . ALA C 2 17 ? -16.14724 -3.12759 104.52270 1.000 35.56987 90 ALA C O 1
ATOM 1326 N N . ASP C 2 18 ? -16.22264 -5.33227 104.96949 1.000 41.65226 91 ASP C N 1
ATOM 1327 C CA . ASP C 2 18 ? -14.82538 -5.34388 105.39170 1.000 43.65716 91 ASP C CA 1
ATOM 1328 C C . ASP C 2 18 ? -13.89476 -5.05987 104.21906 1.000 41.22968 91 ASP C C 1
ATOM 1329 O O . ASP C 2 18 ? -12.89443 -4.34880 104.37029 1.000 39.04607 91 ASP C O 1
ATOM 1334 N N . ALA C 2 19 ? -14.21321 -5.59720 103.03946 1.000 39.31918 92 ALA C N 1
ATOM 1335 C CA . ALA C 2 19 ? -13.37261 -5.36307 101.87013 1.000 37.72305 92 ALA C CA 1
ATOM 1336 C C . ALA C 2 19 ? -13.52828 -3.94525 101.33799 1.000 34.93641 92 ALA C C 1
ATOM 1337 O O . ALA C 2 19 ? -12.55783 -3.36279 100.83823 1.000 35.31326 92 ALA C O 1
ATOM 1339 N N . GLU C 2 20 ? -14.72464 -3.36319 101.44317 1.000 33.50154 93 GLU C N 1
ATOM 1340 C CA . GLU C 2 20 ? -14.87136 -1.96117 101.06196 1.000 34.08039 93 GLU C CA 1
ATOM 1341 C C . GLU C 2 20 ? -14.05146 -1.05711 101.97790 1.000 31.98502 93 GLU C C 1
ATOM 1342 O O . GLU C 2 20 ? -13.44179 -0.08665 101.51605 1.000 33.03379 93 GLU C O 1
ATOM 1348 N N . LEU C 2 21 ? -14.00883 -1.36941 103.27516 1.000 28.77048 94 LEU C N 1
ATOM 1349 C CA . LEU C 2 21 ? -13.20975 -0.56627 104.19345 1.000 26.64377 94 LEU C CA 1
ATOM 1350 C C . LEU C 2 21 ? -11.71939 -0.71030 103.90382 1.000 29.56964 94 LEU C C 1
ATOM 1351 O O . LEU C 2 21 ? -10.97272 0.26830 104.00497 1.000 29.72450 94 LEU C O 1
ATOM 1356 N N . GLN C 2 22 ? -11.26183 -1.91760 103.55094 1.000 29.18481 95 GLN C N 1
ATOM 1357 C CA . GLN C 2 22 ? -9.84848 -2.07254 103.20781 1.000 29.39389 95 GLN C CA 1
ATOM 1358 C C . GLN C 2 22 ? -9.51359 -1.30561 101.93839 1.000 30.82586 95 GLN C C 1
ATOM 1359 O O . GLN C 2 22 ? -8.44710 -0.68221 101.84721 1.000 30.84099 95 GLN C O 1
ATOM 1365 N N . ARG C 2 23 ? -10.41228 -1.33484 100.95049 1.000 32.90444 96 ARG C N 1
ATOM 1366 C CA . ARG C 2 23 ? -10.21167 -0.53883 99.74583 1.000 33.55323 96 ARG C CA 1
ATOM 1367 C C . ARG C 2 23 ? -10.10981 0.93887 100.08448 1.000 35.70544 96 ARG C C 1
ATOM 1368 O O . ARG C 2 23 ? -9.23239 1.64757 99.56822 1.000 33.40965 96 ARG C O 1
ATOM 1376 N N . LEU C 2 24 ? -10.99508 1.42114 100.96508 1.000 29.90734 97 LEU C N 1
ATOM 1377 C CA . LEU C 2 24 ? -10.95669 2.82850 101.35254 1.000 26.27900 97 LEU C CA 1
ATOM 1378 C C . LEU C 2 24 ? -9.65983 3.16802 102.07255 1.000 26.32351 97 LEU C C 1
ATOM 1379 O O . LEU C 2 24 ? -9.11926 4.26587 101.89720 1.000 27.37111 97 LEU C O 1
ATOM 1384 N N . LYS C 2 25 ? -9.15131 2.24531 102.89971 1.000 25.48201 98 LYS C N 1
ATOM 1385 C CA . LYS C 2 25 ? -7.89836 2.49893 103.60609 1.000 24.65481 98 LYS C CA 1
ATOM 1386 C C . LYS C 2 25 ? -6.73535 2.62069 102.63209 1.000 25.87633 98 LYS C C 1
ATOM 1387 O O . LYS C 2 25 ? -5.90609 3.52628 102.75586 1.000 25.24911 98 LYS C O 1
ATOM 1393 N N . ASN C 2 26 ? -6.64522 1.69284 101.67294 1.000 30.94452 99 ASN C N 1
ATOM 1394 C CA . ASN C 2 26 ? -5.56642 1.75093 100.68898 1.000 30.22310 99 ASN C CA 1
ATOM 1395 C C . ASN C 2 26 ? -5.60593 3.05292 99.90451 1.000 30.62933 99 ASN C C 1
ATOM 1396 O O . ASN C 2 26 ? -4.55955 3.65874 99.63403 1.000 29.11963 99 ASN C O 1
ATOM 1401 N N . GLU C 2 27 ? -6.80821 3.49915 99.53213 1.000 28.13179 100 GLU C N 1
ATOM 1402 C CA . GLU C 2 27 ? -6.94701 4.76196 98.822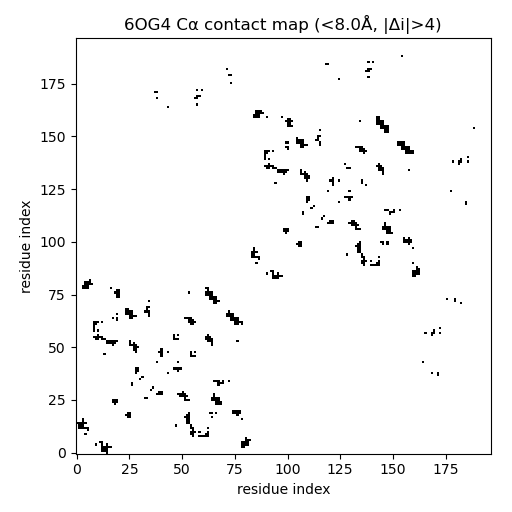34 1.000 26.37132 100 GLU C CA 1
ATOM 1403 C C . GLU C 2 27 ? -6.48504 5.93333 99.68266 1.000 26.94575 100 GLU C C 1
ATOM 1404 O O . GLU C 2 27 ? -5.80356 6.84160 99.19076 1.000 26.87188 100 GLU C O 1
ATOM 1410 N N . ARG C 2 28 ? -6.83804 5.92773 100.97662 1.000 24.43577 101 ARG C N 1
ATOM 1411 C CA . ARG C 2 28 ? -6.33328 6.94385 101.89518 1.000 21.86498 101 ARG C CA 1
ATOM 1412 C C . ARG C 2 28 ? -4.81146 6.96633 101.91300 1.000 22.61272 101 ARG C C 1
ATOM 1413 O O . ARG C 2 28 ? -4.19999 8.03868 101.92680 1.000 24.00253 101 ARG C O 1
ATOM 1421 N N . HIS C 2 29 ? -4.18834 5.78912 101.97119 1.000 22.86454 102 HIS C N 1
ATOM 1422 C CA . HIS C 2 29 ? -2.73260 5.73660 102.02982 1.000 23.18332 102 HIS C CA 1
ATOM 1423 C C . HIS C 2 29 ? -2.11507 6.27207 100.74260 1.000 23.47828 102 HIS C C 1
ATOM 1424 O O . HIS C 2 29 ? -1.11332 6.99706 100.79037 1.000 23.66237 102 HIS C O 1
ATOM 1431 N N . GLU C 2 30 ? -2.68209 5.90783 99.58918 1.000 26.22051 103 GLU C N 1
ATOM 1432 C CA . GLU C 2 30 ? -2.16606 6.41374 98.31667 1.000 26.77999 103 GLU C CA 1
ATOM 1433 C C . GLU C 2 30 ? -2.25359 7.92801 98.26330 1.000 27.84347 103 GLU C C 1
ATOM 1434 O O . GLU C 2 30 ? -1.27769 8.61488 97.92804 1.000 25.72628 103 GLU C O 1
ATOM 1440 N N . GLU C 2 31 ? -3.42129 8.47345 98.60930 1.000 24.61939 104 GLU C N 1
ATOM 1441 C CA . GLU C 2 31 ? -3.58848 9.91635 98.56188 1.000 24.85352 104 GLU C CA 1
ATOM 1442 C C . GLU C 2 31 ? -2.67278 10.61970 99.55465 1.000 23.54855 104 GLU C C 1
ATOM 1443 O O . GLU C 2 31 ? -2.15142 11.69609 99.25528 1.000 22.90623 104 GLU C O 1
ATOM 1449 N N . ALA C 2 32 ? -2.43821 10.02528 100.72585 1.000 23.08964 105 ALA C N 1
ATOM 1450 C CA . ALA C 2 32 ? -1.55407 10.65607 101.69846 1.000 22.01792 105 ALA C CA 1
ATOM 1451 C C . ALA C 2 32 ? -0.11070 10.69028 101.20260 1.000 21.37137 105 ALA C C 1
ATOM 1452 O O . ALA C 2 32 ? 0.62122 11.65046 101.46334 1.000 22.08708 105 ALA C O 1
ATOM 1454 N N . GLU C 2 33 ? 0.32495 9.63926 100.50576 1.000 20.54281 106 GLU C N 1
ATOM 1455 C CA . GLU C 2 33 ? 1.68793 9.64529 99.97936 1.000 19.66634 106 GLU C CA 1
ATOM 1456 C C . GLU C 2 33 ? 1.83614 10.68948 98.87648 1.000 20.85749 106 GLU C C 1
ATOM 1457 O O . GLU C 2 33 ? 2.86140 11.37605 98.78987 1.000 22.39426 106 GLU C O 1
ATOM 1463 N N . LEU C 2 34 ? 0.81569 10.84103 98.03377 1.000 21.53577 107 LEU C N 1
ATOM 1464 C CA . LEU C 2 34 ? 0.88352 11.87374 96.99986 1.000 22.13343 107 LEU C CA 1
ATOM 1465 C C . LEU C 2 34 ? 0.91002 13.27801 97.61152 1.000 23.88054 107 LEU C C 1
ATOM 1466 O O . LEU C 2 34 ? 1.66008 14.14403 97.14188 1.000 22.48288 107 LEU C O 1
ATOM 1471 N N . GLU C 2 35 ? 0.11198 13.51600 98.66905 1.000 24.31003 108 GLU C N 1
ATOM 1472 C CA . GLU C 2 35 ? 0.20141 14.76118 99.44509 1.000 25.33156 108 GLU C CA 1
ATOM 1473 C C . GLU C 2 35 ? 1.62091 14.99375 99.94239 1.000 24.45978 108 GLU C C 1
ATOM 1474 O O . GLU C 2 35 ? 2.15762 16.10879 99.86633 1.000 24.52100 108 GLU C O 1
ATOM 1480 N N . ARG C 2 36 ? 2.21969 13.94825 100.52088 1.000 20.41256 109 ARG C N 1
ATOM 1481 C CA . ARG C 2 36 ? 3.55956 14.06183 101.07115 1.000 19.23876 109 ARG C CA 1
ATOM 1482 C C . ARG C 2 36 ? 4.55882 14.37941 99.96989 1.000 20.49946 109 ARG C C 1
ATOM 1483 O O . ARG C 2 36 ? 5.42022 15.25014 100.12764 1.000 21.00760 109 ARG C O 1
ATOM 1491 N N . LEU C 2 37 ? 4.44378 13.68315 98.83708 1.000 20.44318 110 LEU C N 1
ATOM 1492 C CA . LEU C 2 37 ? 5.39300 13.90427 97.74743 1.000 18.86273 110 LEU C CA 1
ATOM 1493 C C . LEU C 2 37 ? 5.25728 15.30754 97.18146 1.000 20.01750 110 LEU C C 1
ATOM 1494 O O . LEU C 2 37 ? 6.25809 15.92544 96.81093 1.000 20.62430 110 LEU C O 1
ATOM 1499 N N . LYS C 2 38 ? 4.02498 15.82251 97.10051 1.000 21.87422 111 LYS C N 1
ATOM 1500 C CA . LYS C 2 38 ? 3.83152 17.18509 96.60557 1.000 20.13690 111 LYS C CA 1
ATOM 1501 C C . LYS C 2 38 ? 4.47694 1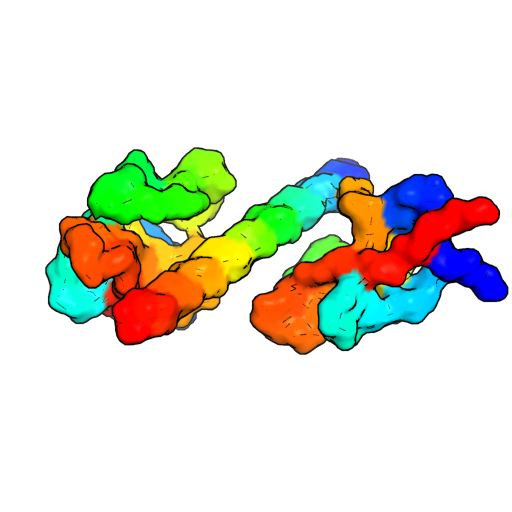8.18988 97.54468 1.000 22.55527 111 LYS C C 1
ATOM 1502 O O . LYS C 2 38 ? 5.20370 19.09240 97.10652 1.000 22.09513 111 LYS C O 1
ATOM 1508 N N . SER C 2 39 ? 4.23543 18.04435 98.84992 1.000 21.68826 112 SER C N 1
ATOM 1509 C CA . SER C 2 39 ? 4.85742 18.96217 99.80089 1.000 22.27223 112 SER C CA 1
ATOM 1510 C C . SER C 2 39 ? 6.37388 18.91143 99.68818 1.000 22.21868 112 SER C C 1
ATOM 1511 O O . SER C 2 39 ? 7.05085 19.94062 99.78013 1.000 24.09709 112 SER C O 1
ATOM 1514 N N . GLU C 2 40 ? 6.91353 17.71108 99.48140 1.000 20.09467 113 GLU C N 1
ATOM 1515 C CA . GLU C 2 40 ? 8.35104 17.51990 99.32413 1.000 21.76611 113 GLU C CA 1
ATOM 1516 C C . GLU C 2 40 ? 8.88067 18.25599 98.09810 1.000 20.83109 113 GLU C C 1
ATOM 1517 O O . GLU C 2 40 ? 9.95596 18.85378 98.14433 1.000 23.82107 113 GLU C O 1
ATOM 1523 N N . ARG C 2 41 ? 8.13390 18.22555 96.99219 1.000 21.54872 114 ARG C N 1
ATOM 1524 C CA . ARG C 2 41 ? 8.54710 18.95852 95.79605 1.000 21.03316 114 ARG C CA 1
ATOM 1525 C C . ARG C 2 41 ? 8.65467 20.44902 96.07810 1.000 22.14238 114 ARG C C 1
ATOM 1526 O O . ARG C 2 41 ? 9.57785 21.12459 95.60064 1.000 22.42859 114 ARG C O 1
ATOM 1534 N N . HIS C 2 42 ? 7.68926 20.98672 96.81548 1.000 21.94344 115 HIS C N 1
ATOM 1535 C CA . HIS C 2 42 ? 7.71085 22.40952 97.10109 1.000 22.93262 115 HIS C CA 1
ATOM 1536 C C . HIS C 2 42 ? 8.79718 22.75709 98.10845 1.000 24.22573 115 HIS C C 1
ATOM 1537 O O . HIS C 2 42 ? 9.47089 23.78247 97.97086 1.000 25.02564 115 HIS C O 1
ATOM 1544 N N . ASP C 2 43 ? 9.00714 21.90292 99.10996 1.000 26.23282 116 ASP C N 1
ATOM 1545 C CA . ASP C 2 43 ? 10.10848 22.13388 100.04228 1.000 28.14542 116 ASP C CA 1
ATOM 1546 C C . ASP C 2 43 ? 11.45766 22.10272 99.33209 1.000 26.98335 116 ASP C C 1
ATOM 1547 O O . ASP C 2 43 ? 12.35998 22.88654 99.66199 1.000 29.53154 116 ASP C O 1
ATOM 1552 N N . HIS C 2 44 ? 11.62222 21.19926 98.36048 1.000 26.45349 117 HIS C N 1
ATOM 1553 C CA . HIS C 2 44 ? 12.85550 21.17465 97.58375 1.000 26.53002 117 HIS C CA 1
ATOM 1554 C C . HIS C 2 44 ? 13.09413 22.51639 96.90374 1.000 28.98492 117 HIS C C 1
ATOM 1555 O O . HIS C 2 44 ? 14.20325 23.05863 96.93723 1.000 29.37751 117 HIS C O 1
ATOM 1562 N N . ASP C 2 45 ? 12.05418 23.05233 96.25693 1.000 29.08657 118 ASP C N 1
ATOM 1563 C CA . ASP C 2 45 ? 12.19102 24.31783 95.54532 1.000 29.03331 118 ASP C CA 1
ATOM 1564 C C . ASP C 2 45 ? 12.60583 25.44297 96.48168 1.000 30.79586 118 ASP C C 1
ATOM 1565 O O . ASP C 2 45 ? 13.48358 26.25066 96.14529 1.000 33.07534 118 ASP C O 1
ATOM 1570 N N . LYS C 2 46 ? 11.98951 25.51780 97.66010 1.000 31.91283 119 LYS C N 1
ATOM 1571 C CA . LYS C 2 46 ? 12.33498 26.58614 98.59723 1.000 33.74471 119 LYS C CA 1
ATOM 1572 C C . LYS C 2 46 ? 13.76621 26.44480 99.10033 1.000 39.32876 119 LYS C C 1
ATOM 1573 O O . LYS C 2 46 ? 14.50332 27.43670 99.18756 1.000 41.09321 119 LYS C O 1
ATOM 1579 N N . LYS C 2 47 ? 14.18052 25.22182 99.43462 1.000 41.62322 120 LYS C N 1
ATOM 1580 C CA . LYS C 2 47 ? 15.55857 25.00492 99.86269 1.000 42.91097 120 LYS C CA 1
ATOM 1581 C C . LYS C 2 47 ? 16.53189 25.35118 98.74645 1.000 45.31796 120 LYS C C 1
ATOM 1582 O O . LYS C 2 47 ? 17.55476 26.00452 98.98149 1.000 48.55217 120 LYS C O 1
ATOM 1588 N N . GLU C 2 48 ? 16.20836 24.95647 97.51534 1.000 45.30736 121 GLU C N 1
ATOM 1589 C CA . GLU C 2 48 ? 17.13006 25.15648 96.40280 1.000 49.89846 121 GLU C CA 1
ATOM 1590 C C . GLU C 2 48 ? 17.26488 26.63331 96.05538 1.000 52.60141 121 GLU C C 1
ATOM 1591 O O . GLU C 2 48 ? 18.37792 27.12680 95.83677 1.000 57.94963 121 GLU C O 1
ATOM 1597 N N . ALA C 2 49 ? 16.14858 27.35124 96.00233 1.000 44.76328 122 ALA C N 1
ATOM 1598 C CA . ALA C 2 49 ? 16.16344 28.78573 95.72856 1.000 46.02335 122 ALA C CA 1
ATOM 1599 C C . ALA C 2 49 ? 16.94101 29.54610 96.79887 1.000 49.74238 122 ALA C C 1
ATOM 1600 O O . ALA C 2 49 ? 16.81920 29.25884 97.99166 1.000 49.44233 122 ALA C O 1
#

Nearest PDB structures (foldseek):
  6og4-assembly1_B  TM=1.005E+00  e=1.394E-17  Homo sapiens
  3sp8-assembly1_B  TM=9.920E-01  e=1.655E-11  Homo sapiens
  3hn4-assembly1_A  TM=9.894E-01  e=1.774E-11  Homo sapiens
  6rx7-assembly2_B  TM=9.680E-01  e=7.728E-12  Homo sapiens
  6rx7-assembly3_C  TM=9.384E-01  e=1.774E-11  Homo sapiens

B-factor: mean 32.39, std 9.98, range [18.86, 76.36]

InterPro domains:
  IPR000001 Kringle [PF00051] (103-181)
  IPR000001 Kringle [PF00051] (185-262)
  IPR000001 Kringle [PF00051] (275-352)
  IPR000001 Kringle [PF00051] (377-454)
  IPR000001 Kringle [PF00051] (481-560)
  IPR000001 Kringle [PS50070] (102-181)
  IPR000001 Kringle [PS50070] (184-262)
  IPR000001 Kringle [PS50070] (274-352)
  IPR000001 Kringle [PS50070] (376-454)
  IPR000001 Kringle [PS50070] (480-560)
  IPR000001 Kringle [SM00130] (101-183)
  IPR000001 Kringle [SM00130] (184-264)
  IPR000001 Kringle [SM00130] (273-354)
  IPR000001 Kringle [SM00130] (375-456)
  IPR000001 Kringle [SM00130] (479-562)
  IPR000001 Kringle [cd00108] (102-182)
  IPR000001 Kringle [cd00108] (182-262)
  IPR000001 Kringle [cd00108] (272-353)
  IPR000001 Kringle [cd00108] (375-455)
  IPR000001 Kringle [cd00108] (478-561)